Protein AF-C7G0W8-F1 (afdb_monomer)

Radius of gyration: 19.81 Å; Cα contacts (8 Å, |Δi|>4): 322; chains: 1; bounding box: 50×35×55 Å

Secondary structure (DSSP, 8-state):
-TTHHHHHHHHH----EEEEEESSS-GGGTTTHHHHHHHTT-SEEEEEE-HHHIIIIIIHHHHHTT--BTTTB--HHHHHHHHHHHHHHHHHHHHT-SEEE----TTSTHHHHHHHHHHHH-TTSEEE-HHHHSS--SHHHHHHHHHHTTPPPP-S---SSEEEE-SS-EEEESGGGGSTTSPPPGGG-SSS--GGGS-SS-----EEEETTEEEEETTEE--HHHHHHHHHHHHHHTTTT--------TT-

Solvent-accessible surface area (backbone atoms only — not comparable to full-atom values): 15149 Å² total; per-residue (Å²): 104,67,61,50,48,47,48,48,32,72,78,67,71,50,89,42,73,45,76,46,69,42,46,50,61,51,69,81,79,60,60,66,48,63,63,53,39,48,50,21,64,29,82,45,73,48,78,44,86,35,33,52,56,45,33,54,74,39,47,44,56,39,58,62,68,64,58,50,51,93,82,71,42,70,51,52,70,65,55,52,35,46,58,48,32,50,52,49,54,52,49,28,62,76,73,68,51,68,56,50,75,53,81,47,50,87,86,50,63,59,42,58,45,34,51,54,39,37,49,73,75,43,69,81,51,43,80,45,46,54,67,76,71,58,89,68,86,49,70,66,49,47,52,52,54,18,58,78,63,62,30,89,71,81,88,65,87,66,73,76,51,50,72,53,56,33,59,83,40,71,51,77,41,52,65,70,61,73,40,88,88,48,81,82,61,77,84,70,55,84,69,33,44,53,65,89,73,24,69,94,66,89,81,89,80,46,75,39,71,57,98,75,37,77,45,24,54,72,85,42,77,46,55,53,39,56,45,45,50,53,51,44,54,56,34,9,54,56,28,47,88,81,84,90,83,90,78,89,59,86,91,108

Structure (mmCIF, N/CA/C/O backbone):
data_AF-C7G0W8-F1
#
_entry.id   AF-C7G0W8-F1
#
loop_
_atom_site.group_PDB
_atom_site.id
_atom_site.type_symbol
_atom_site.label_atom_id
_atom_site.label_alt_id
_atom_site.label_comp_id
_atom_site.label_asym_id
_atom_site.label_entity_id
_atom_site.label_seq_id
_atom_site.pdbx_PDB_ins_code
_atom_site.Cartn_x
_atom_site.Cartn_y
_atom_site.Cartn_z
_atom_site.occupancy
_atom_site.B_iso_or_equiv
_atom_site.auth_seq_id
_atom_site.auth_comp_id
_atom_site.auth_asym_id
_atom_site.auth_atom_id
_atom_site.pdbx_PDB_model_num
ATOM 1 N N . THR A 1 1 ? 12.329 3.761 -6.670 1.00 83.31 1 THR A N 1
ATOM 2 C CA . THR A 1 1 ? 11.793 3.490 -8.018 1.00 83.31 1 THR A CA 1
ATOM 3 C C . THR A 1 1 ? 12.319 4.440 -9.079 1.00 83.31 1 THR A C 1
ATOM 5 O O . THR A 1 1 ? 12.537 3.971 -10.173 1.00 83.31 1 THR A O 1
ATOM 8 N N . SER A 1 2 ? 12.597 5.725 -8.822 1.00 86.75 2 SER A N 1
ATOM 9 C CA . SER A 1 2 ? 13.028 6.655 -9.893 1.00 86.75 2 SER A CA 1
ATOM 10 C C . SER A 1 2 ? 14.243 6.204 -10.720 1.00 86.75 2 SER A C 1
ATOM 12 O O . SER A 1 2 ? 14.248 6.408 -11.923 1.00 86.75 2 SER A O 1
ATOM 14 N N . VAL A 1 3 ? 15.221 5.520 -10.116 1.00 92.94 3 VAL A N 1
ATOM 15 C CA . VAL A 1 3 ? 16.375 4.937 -10.836 1.00 92.94 3 VAL A CA 1
ATOM 16 C C . VAL A 1 3 ? 16.028 3.733 -11.719 1.00 92.94 3 VAL A C 1
ATOM 18 O O . VAL A 1 3 ? 16.781 3.412 -12.626 1.00 92.94 3 VAL A O 1
ATOM 21 N N . ILE A 1 4 ? 14.884 3.084 -11.482 1.00 95.06 4 ILE A N 1
ATOM 22 C CA . ILE A 1 4 ? 14.413 1.947 -12.283 1.00 95.06 4 ILE A CA 1
ATOM 23 C C . ILE A 1 4 ? 14.012 2.414 -13.683 1.00 95.06 4 ILE A C 1
ATOM 25 O O . ILE A 1 4 ? 14.237 1.696 -14.645 1.00 95.06 4 ILE A O 1
ATOM 29 N N . VAL A 1 5 ? 13.452 3.621 -13.815 1.00 96.25 5 VAL A N 1
ATOM 30 C CA . VAL A 1 5 ? 12.978 4.146 -15.104 1.00 96.25 5 VAL A CA 1
ATOM 31 C C . VAL A 1 5 ? 14.102 4.215 -16.149 1.00 96.25 5 VAL A C 1
ATOM 33 O O . VAL A 1 5 ? 13.952 3.578 -17.191 1.00 96.25 5 VAL A O 1
ATOM 36 N N . PRO A 1 6 ? 15.235 4.911 -15.916 1.00 96.00 6 PRO A N 1
ATOM 37 C CA . PRO A 1 6 ? 16.330 4.902 -16.883 1.00 96.00 6 PRO A CA 1
ATOM 38 C C . PRO A 1 6 ? 16.947 3.511 -17.056 1.00 96.00 6 PRO A C 1
ATOM 40 O O . PRO A 1 6 ? 17.298 3.164 -18.178 1.00 96.00 6 PRO A O 1
ATOM 43 N N . TRP A 1 7 ? 16.991 2.689 -16.002 1.00 96.56 7 TRP A N 1
ATOM 44 C CA . TRP A 1 7 ? 17.515 1.324 -16.092 1.00 96.56 7 TRP A CA 1
ATOM 45 C C . TRP A 1 7 ? 16.697 0.438 -17.036 1.00 96.56 7 TRP A C 1
ATOM 47 O O . TRP A 1 7 ? 17.272 -0.231 -17.891 1.00 96.56 7 TRP A O 1
ATOM 57 N N . LEU A 1 8 ? 15.364 0.481 -16.956 1.00 97.19 8 LEU A N 1
ATOM 58 C CA . LEU A 1 8 ? 14.491 -0.243 -17.884 1.00 97.19 8 LEU A CA 1
ATOM 59 C C . LEU A 1 8 ? 14.727 0.212 -19.326 1.00 97.19 8 LEU A C 1
ATOM 61 O O . LEU A 1 8 ? 14.869 -0.613 -20.223 1.00 97.19 8 LEU A O 1
ATOM 65 N N . ARG A 1 9 ? 14.842 1.523 -19.547 1.00 96.25 9 ARG A N 1
ATOM 66 C CA . ARG A 1 9 ? 15.096 2.082 -20.881 1.00 96.25 9 ARG A CA 1
ATOM 67 C C . ARG A 1 9 ? 16.448 1.651 -21.445 1.00 96.25 9 ARG A C 1
ATOM 69 O O . ARG A 1 9 ? 16.525 1.317 -22.620 1.00 96.25 9 ARG A O 1
ATOM 76 N N . GLU A 1 10 ? 17.497 1.662 -20.628 1.00 95.12 10 GLU A N 1
ATOM 77 C CA . GLU A 1 10 ? 18.856 1.280 -21.029 1.00 95.12 10 GLU A CA 1
ATOM 78 C C . GLU A 1 10 ? 18.956 -0.215 -21.361 1.00 95.12 10 GLU A C 1
ATOM 80 O O . GLU A 1 10 ? 19.536 -0.579 -22.381 1.00 95.12 10 GLU A O 1
ATOM 85 N N . ASN A 1 11 ? 18.358 -1.075 -20.532 1.00 96.12 11 ASN A N 1
ATOM 86 C CA . ASN A 1 11 ? 18.531 -2.527 -20.633 1.00 96.12 11 ASN A CA 1
ATOM 87 C C . ASN A 1 11 ? 17.519 -3.198 -21.570 1.00 96.12 11 ASN A C 1
ATOM 89 O O . ASN A 1 11 ? 17.835 -4.218 -22.177 1.00 96.12 11 ASN A O 1
ATOM 93 N N . TYR A 1 12 ? 16.323 -2.621 -21.717 1.00 96.50 12 TYR A N 1
ATOM 94 C CA . TYR A 1 12 ? 15.248 -3.185 -22.539 1.00 96.50 12 TYR A CA 1
ATOM 95 C C . TYR A 1 12 ? 14.896 -2.334 -23.766 1.00 96.50 12 TYR A C 1
ATOM 97 O O . TYR A 1 12 ? 14.128 -2.786 -24.612 1.00 96.50 12 TYR A O 1
ATOM 105 N N . GLY A 1 13 ? 15.426 -1.111 -23.894 1.00 95.75 13 GLY A N 1
ATOM 106 C CA . GLY A 1 13 ? 15.113 -0.226 -25.023 1.00 95.75 13 GLY A CA 1
ATOM 107 C C . GLY A 1 13 ? 13.635 0.174 -25.104 1.00 95.75 13 GLY A C 1
ATOM 108 O O . GLY A 1 13 ? 13.154 0.500 -26.187 1.00 95.75 13 GLY A O 1
ATOM 109 N N . CYS A 1 14 ? 12.906 0.109 -23.986 1.00 96.44 14 CYS A N 1
ATOM 110 C CA . CYS A 1 14 ? 11.455 0.261 -23.947 1.00 96.44 14 CYS A CA 1
ATOM 111 C C . CYS A 1 14 ? 11.007 1.679 -23.564 1.00 96.44 14 CYS A C 1
ATOM 113 O O . CYS A 1 14 ? 11.763 2.477 -23.003 1.00 96.44 14 CYS A O 1
ATOM 115 N N . GLU A 1 15 ? 9.736 1.979 -23.822 1.00 97.44 15 GLU A N 1
ATOM 116 C CA . GLU A 1 15 ? 9.053 3.101 -23.181 1.00 97.44 15 GLU A CA 1
ATOM 117 C C . GLU A 1 15 ? 8.620 2.709 -21.764 1.00 97.44 15 GLU A C 1
ATOM 119 O O . GLU A 1 15 ? 8.381 1.537 -21.472 1.00 97.44 15 GLU A O 1
ATOM 124 N N . VAL A 1 16 ? 8.545 3.686 -20.858 1.00 98.06 16 VAL A N 1
ATOM 125 C CA . VAL A 1 16 ? 8.174 3.439 -19.459 1.00 98.06 16 VAL A CA 1
ATOM 126 C C . VAL A 1 16 ? 7.012 4.340 -19.072 1.00 98.06 16 VAL A C 1
ATOM 128 O O . VAL A 1 16 ? 7.154 5.564 -19.026 1.00 98.06 16 VAL A O 1
ATOM 131 N N . VAL A 1 17 ? 5.886 3.714 -18.733 1.00 98.25 17 VAL A N 1
ATOM 132 C CA . VAL A 1 17 ? 4.742 4.361 -18.086 1.00 98.25 17 VAL A CA 1
ATOM 133 C C . VAL A 1 17 ? 4.889 4.189 -16.577 1.00 98.25 17 VAL A C 1
ATOM 135 O O . VAL A 1 17 ? 4.875 3.074 -16.057 1.00 98.25 17 VAL A O 1
ATOM 138 N N . CYS A 1 18 ? 5.038 5.295 -15.854 1.00 97.94 18 CYS A N 1
ATOM 139 C CA . CYS A 1 18 ? 5.020 5.281 -14.397 1.00 97.94 18 CYS A CA 1
ATOM 140 C C . CYS A 1 18 ? 3.584 5.137 -13.892 1.00 97.94 18 CYS A C 1
ATOM 142 O O . CYS A 1 18 ? 2.673 5.798 -14.386 1.00 97.94 18 CYS A O 1
ATOM 144 N N . PHE A 1 19 ? 3.398 4.334 -12.850 1.00 97.88 19 PHE A N 1
ATOM 145 C CA . PHE A 1 19 ? 2.115 4.161 -12.179 1.00 97.88 19 PHE A CA 1
ATOM 146 C C . PHE A 1 19 ? 2.228 4.522 -10.698 1.00 97.88 19 PHE A C 1
ATOM 148 O O . PHE A 1 19 ? 3.230 4.227 -10.044 1.00 97.88 19 PHE A O 1
ATOM 155 N N . THR A 1 20 ? 1.200 5.162 -10.150 1.00 97.19 20 THR A N 1
ATOM 156 C CA . THR A 1 20 ? 1.051 5.401 -8.713 1.00 97.19 20 THR A CA 1
ATOM 157 C C . THR A 1 20 ? -0.396 5.167 -8.301 1.00 97.19 20 THR A C 1
ATOM 159 O O . THR A 1 20 ? -1.321 5.715 -8.891 1.00 97.19 20 THR A O 1
ATOM 162 N N . ALA A 1 21 ? -0.586 4.369 -7.257 1.00 97.44 21 ALA A N 1
ATOM 163 C CA . ALA A 1 21 ? -1.877 4.178 -6.617 1.00 97.44 21 ALA A CA 1
ATOM 164 C C . ALA A 1 21 ? -1.934 5.003 -5.331 1.00 97.44 21 ALA A C 1
ATOM 166 O O . ALA A 1 21 ? -1.051 4.874 -4.482 1.00 97.44 21 ALA A O 1
ATOM 167 N N . ASP A 1 22 ? -2.965 5.826 -5.169 1.00 97.69 22 ASP A N 1
ATOM 168 C CA . ASP A 1 22 ? -3.310 6.411 -3.875 1.00 97.69 22 ASP A CA 1
ATOM 169 C C . ASP A 1 22 ? -4.178 5.422 -3.093 1.00 97.69 22 ASP A C 1
ATOM 171 O O . ASP A 1 22 ? -5.345 5.197 -3.409 1.00 97.69 22 ASP A O 1
ATOM 175 N N . VAL A 1 23 ? -3.571 4.811 -2.079 1.00 97.81 23 VAL A N 1
ATOM 176 C CA . VAL A 1 23 ? -4.200 3.899 -1.114 1.00 97.81 23 VAL A CA 1
ATOM 177 C C . VAL A 1 23 ? -4.224 4.519 0.290 1.00 97.81 23 VAL A C 1
ATOM 179 O O . VAL A 1 23 ? -4.378 3.812 1.286 1.00 97.81 23 VAL A O 1
ATOM 182 N N . GLY A 1 24 ? -4.068 5.843 0.391 1.00 96.25 24 GLY A N 1
ATOM 183 C CA . GLY A 1 24 ? -4.087 6.592 1.649 1.00 96.25 24 GLY A CA 1
ATOM 184 C C . GLY A 1 24 ? -2.714 6.797 2.290 1.00 96.25 24 GLY A C 1
ATOM 185 O O . GLY A 1 24 ? -2.627 6.969 3.503 1.00 96.25 24 GLY A O 1
ATOM 186 N N . GLN A 1 25 ? -1.638 6.786 1.502 1.00 94.12 25 GLN A N 1
ATOM 187 C CA . GLN A 1 25 ? -0.278 7.082 1.977 1.00 94.12 25 GLN A CA 1
ATOM 188 C C . GLN A 1 25 ? -0.069 8.557 2.374 1.00 94.12 25 GLN A C 1
ATOM 190 O O . GLN A 1 25 ? 0.859 8.867 3.117 1.00 94.12 25 GLN A O 1
ATOM 195 N N . GLY A 1 26 ? -0.956 9.458 1.935 1.00 89.75 26 GLY A N 1
ATOM 196 C CA . GLY A 1 26 ? -0.925 10.891 2.236 1.00 89.75 26 GLY A CA 1
ATOM 197 C C . GLY A 1 26 ? -0.540 11.752 1.030 1.00 89.75 26 GLY A C 1
ATOM 198 O O . GLY A 1 26 ? 0.231 11.335 0.171 1.00 89.75 26 GLY A O 1
ATOM 199 N N . ILE A 1 27 ? -1.076 12.976 0.977 1.00 81.62 27 ILE A N 1
ATOM 200 C CA . ILE A 1 27 ? -0.949 13.867 -0.191 1.00 81.62 27 ILE A CA 1
ATOM 201 C C . ILE A 1 27 ? 0.502 14.265 -0.496 1.00 81.62 27 ILE A C 1
ATOM 203 O O . ILE A 1 27 ? 0.877 14.368 -1.656 1.00 81.62 27 ILE A O 1
ATOM 207 N N . GLN A 1 28 ? 1.341 14.381 0.538 1.00 81.44 28 GLN A N 1
ATOM 208 C CA . GLN A 1 28 ? 2.758 14.734 0.398 1.00 81.44 28 GLN A CA 1
ATOM 209 C C . GLN A 1 28 ? 3.551 13.709 -0.428 1.00 81.44 28 GLN A C 1
ATOM 211 O O . GLN A 1 28 ? 4.557 14.059 -1.037 1.00 81.44 28 GLN A O 1
ATOM 216 N N . GLU A 1 29 ? 3.100 12.451 -0.475 1.00 82.38 29 GLU A N 1
ATOM 217 C CA . GLU A 1 29 ? 3.722 11.402 -1.294 1.00 82.38 29 GLU A CA 1
ATOM 218 C C . GLU A 1 29 ? 3.313 11.490 -2.776 1.00 82.38 29 GLU A C 1
ATOM 220 O O . GLU A 1 29 ? 3.923 10.836 -3.625 1.00 82.38 29 GLU A O 1
ATOM 225 N N . LEU A 1 30 ? 2.288 12.286 -3.102 1.00 85.81 30 LEU A N 1
ATOM 226 C CA . LEU A 1 30 ? 1.795 12.502 -4.465 1.00 85.81 30 LEU A CA 1
ATOM 227 C C . LEU A 1 30 ? 2.327 13.799 -5.096 1.00 85.81 30 LEU A C 1
ATOM 229 O O . LEU A 1 30 ? 2.279 13.961 -6.319 1.00 85.81 30 LEU A O 1
ATOM 233 N N . ASP A 1 31 ? 2.877 14.699 -4.283 1.00 87.88 31 ASP A N 1
ATOM 234 C CA . ASP A 1 31 ? 3.402 15.984 -4.732 1.00 87.88 31 ASP A CA 1
ATOM 235 C C . ASP A 1 31 ? 4.664 15.818 -5.600 1.00 87.88 31 ASP A C 1
ATOM 237 O O . ASP A 1 31 ? 5.608 15.096 -5.270 1.00 87.88 31 ASP A O 1
ATOM 241 N N . GLY A 1 32 ? 4.698 16.508 -6.745 1.00 89.12 32 GLY A N 1
ATOM 242 C CA . GLY A 1 32 ? 5.857 16.528 -7.650 1.00 89.12 32 GLY A CA 1
ATOM 243 C C . GLY A 1 32 ? 6.137 15.212 -8.389 1.00 89.12 32 GLY A C 1
ATOM 244 O O . GLY A 1 32 ? 7.192 15.077 -9.017 1.00 89.12 32 GLY A O 1
ATOM 245 N N . LEU A 1 33 ? 5.223 14.232 -8.343 1.00 90.81 33 LEU A N 1
ATOM 246 C CA . LEU A 1 33 ? 5.410 12.944 -9.019 1.00 90.8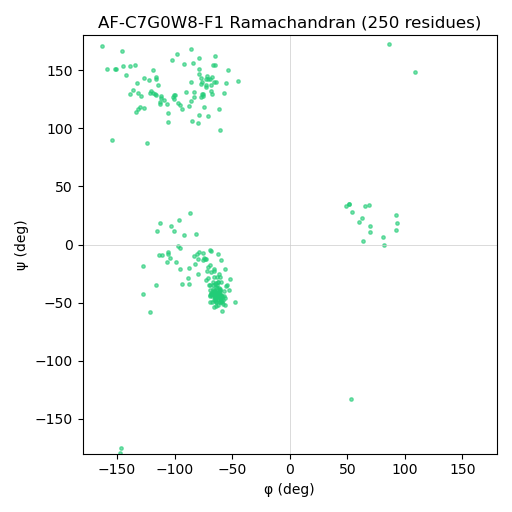1 33 LEU A CA 1
ATOM 247 C C . LEU A 1 33 ? 5.542 13.082 -10.536 1.00 90.81 33 LEU A C 1
ATOM 249 O O . LEU A 1 33 ? 6.361 12.382 -11.129 1.00 90.81 33 LEU A O 1
ATOM 253 N N . GLU A 1 34 ? 4.773 13.974 -11.163 1.00 91.25 34 GLU A N 1
ATOM 254 C CA . GLU A 1 34 ? 4.800 14.155 -12.618 1.00 91.25 34 GLU A CA 1
ATOM 255 C C . GLU A 1 34 ? 6.161 14.671 -13.097 1.00 91.25 34 GLU A C 1
ATOM 257 O O . GLU A 1 34 ? 6.780 14.064 -13.975 1.00 91.25 34 GLU A O 1
ATOM 262 N N . ASP A 1 35 ? 6.673 15.726 -12.463 1.00 92.25 35 ASP A N 1
ATOM 263 C CA . ASP A 1 35 ? 7.993 16.282 -12.771 1.00 92.25 35 ASP A CA 1
ATOM 264 C C . ASP A 1 35 ? 9.096 15.253 -12.527 1.00 92.25 35 ASP A C 1
ATOM 266 O O . ASP A 1 35 ? 10.007 15.095 -13.342 1.00 92.25 35 ASP A O 1
ATOM 270 N N . LYS A 1 36 ? 8.989 14.482 -11.440 1.00 90.81 36 LYS A N 1
ATOM 271 C CA . LYS A 1 36 ? 9.944 13.420 -11.115 1.00 90.81 36 LYS A CA 1
ATOM 272 C C . LYS A 1 36 ? 9.909 12.275 -12.127 1.00 90.81 36 LYS A C 1
ATOM 274 O O . LYS A 1 36 ? 10.967 11.763 -12.492 1.00 90.81 36 LYS A O 1
ATOM 279 N N . ALA A 1 37 ? 8.725 11.860 -12.574 1.00 93.06 37 ALA A N 1
ATOM 280 C CA . ALA A 1 37 ? 8.559 10.808 -13.574 1.00 93.06 37 ALA A CA 1
ATOM 281 C C . ALA A 1 37 ? 9.156 11.240 -14.919 1.00 93.06 37 ALA A C 1
ATOM 283 O O . ALA A 1 37 ? 9.977 10.511 -15.481 1.00 93.06 37 ALA A O 1
ATOM 284 N N . LYS A 1 38 ? 8.838 12.459 -15.374 1.00 93.12 38 LYS A N 1
ATOM 285 C CA . LYS A 1 38 ? 9.408 13.055 -16.593 1.00 93.12 38 LYS A CA 1
ATOM 286 C C . LYS A 1 38 ? 10.926 13.182 -16.505 1.00 93.12 38 LYS A C 1
ATOM 288 O O . LYS A 1 38 ? 11.625 12.737 -17.409 1.00 93.12 38 LYS A O 1
ATOM 293 N N . ALA A 1 39 ? 11.448 13.709 -15.395 1.00 92.31 39 ALA A N 1
ATOM 294 C CA . ALA A 1 39 ? 12.890 13.839 -15.175 1.00 92.31 39 ALA A CA 1
ATOM 295 C C . ALA A 1 39 ? 13.612 12.482 -15.123 1.00 92.31 39 ALA A C 1
ATOM 297 O O . ALA A 1 39 ? 14.780 12.393 -15.483 1.00 92.31 39 ALA A O 1
ATOM 298 N N . SER A 1 40 ? 12.917 11.415 -14.715 1.00 93.44 40 SER A N 1
ATOM 299 C CA . SER A 1 40 ? 13.454 10.048 -14.748 1.00 93.44 40 SER A CA 1
ATOM 300 C C . SER A 1 40 ? 13.371 9.406 -16.144 1.00 93.44 40 SER A C 1
ATOM 302 O O . SER A 1 40 ? 13.928 8.333 -16.357 1.00 93.44 40 SER A O 1
ATOM 304 N N . GLY A 1 41 ? 12.696 10.049 -17.103 1.00 94.31 41 GLY A N 1
ATOM 305 C CA . GLY A 1 41 ? 12.574 9.592 -18.486 1.00 94.31 41 GLY A CA 1
ATOM 306 C C . GLY A 1 41 ? 11.333 8.751 -18.793 1.00 94.31 41 GLY A C 1
ATOM 307 O O . GLY A 1 41 ? 11.343 8.040 -19.794 1.00 94.31 41 GLY A O 1
ATOM 308 N N . ALA A 1 42 ? 10.294 8.802 -17.955 1.00 96.44 42 ALA A N 1
ATOM 309 C CA . ALA A 1 42 ? 9.014 8.154 -18.242 1.00 96.44 42 ALA A CA 1
ATOM 310 C C . ALA A 1 42 ? 8.247 8.917 -19.336 1.00 96.44 42 ALA A C 1
ATOM 312 O O . ALA A 1 42 ? 8.256 10.150 -19.350 1.00 96.44 42 AL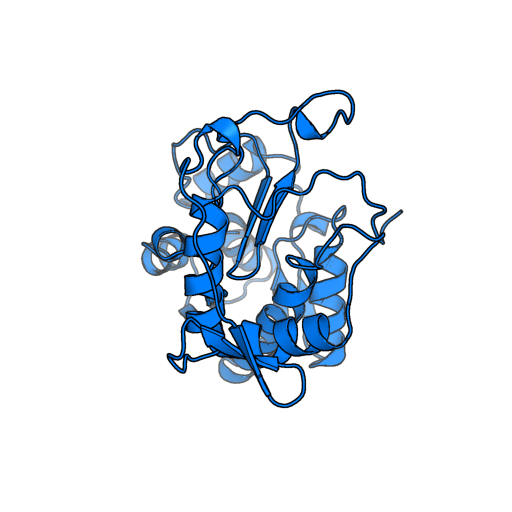A A O 1
ATOM 313 N N . CYS A 1 43 ? 7.557 8.199 -20.226 1.00 96.69 43 CYS A N 1
ATOM 314 C CA . CYS A 1 43 ? 6.728 8.814 -21.269 1.00 96.69 43 CYS A CA 1
ATOM 315 C C . CYS A 1 43 ? 5.364 9.279 -20.734 1.00 96.69 43 CYS A C 1
ATOM 317 O O . CYS A 1 43 ? 4.777 10.220 -21.263 1.00 96.69 43 CYS A O 1
ATOM 319 N N . GLN A 1 44 ? 4.884 8.659 -19.654 1.00 96.88 44 GLN A N 1
ATOM 320 C CA . GLN A 1 44 ? 3.601 8.959 -19.028 1.00 96.88 44 GLN A CA 1
ATOM 321 C C . GLN A 1 44 ? 3.654 8.655 -17.525 1.00 96.88 44 GLN A C 1
ATOM 323 O O . GLN A 1 44 ? 4.384 7.766 -17.084 1.00 96.88 44 GLN A O 1
ATOM 328 N N . LEU A 1 45 ? 2.857 9.381 -16.739 1.00 97.44 45 LEU A N 1
ATOM 329 C CA . LEU A 1 45 ? 2.514 9.033 -15.361 1.00 97.44 45 LEU A CA 1
ATOM 330 C C . LEU A 1 45 ? 1.002 8.804 -15.273 1.00 97.44 45 LEU A C 1
ATOM 332 O O . LEU A 1 45 ? 0.220 9.651 -15.699 1.00 97.44 45 LEU A O 1
ATOM 336 N N . VAL A 1 46 ? 0.598 7.680 -14.691 1.00 97.88 46 VAL A N 1
ATOM 337 C CA . VAL A 1 46 ? -0.793 7.371 -14.354 1.00 97.88 46 VAL A CA 1
ATOM 338 C C . VAL A 1 46 ? -0.926 7.337 -12.838 1.00 97.88 46 VAL A C 1
ATOM 340 O O . VAL A 1 46 ? -0.265 6.540 -12.174 1.00 97.88 46 VAL A O 1
ATOM 343 N N . VAL A 1 47 ? -1.797 8.186 -12.295 1.00 97.19 47 VAL A N 1
ATOM 344 C CA . VAL A 1 47 ? -2.161 8.179 -10.874 1.00 97.19 47 VAL A CA 1
ATOM 345 C C . VAL A 1 47 ? -3.614 7.728 -10.748 1.00 97.19 47 VAL A C 1
ATOM 347 O O . VAL A 1 47 ? -4.488 8.302 -11.397 1.00 97.19 47 VAL A O 1
ATOM 350 N N . LYS A 1 48 ? -3.887 6.698 -9.942 1.00 97.69 48 LYS A N 1
ATOM 351 C CA . LYS A 1 48 ? -5.252 6.224 -9.654 1.00 97.69 48 LYS A CA 1
ATOM 352 C C . LYS A 1 48 ? -5.552 6.405 -8.167 1.00 97.69 48 LYS A C 1
ATOM 354 O O . LYS A 1 48 ? -4.774 5.947 -7.333 1.00 97.69 48 LYS A O 1
ATOM 359 N N . ASP A 1 49 ? -6.678 7.038 -7.844 1.00 97.81 49 ASP A N 1
ATOM 360 C CA . ASP A 1 49 ? -7.226 7.025 -6.483 1.00 97.81 49 ASP A CA 1
ATOM 361 C C . ASP A 1 49 ? -7.948 5.697 -6.254 1.00 97.81 49 ASP A C 1
ATOM 363 O O . ASP A 1 49 ? -8.963 5.420 -6.892 1.00 97.81 49 ASP A O 1
ATOM 367 N N . LEU A 1 50 ? -7.385 4.867 -5.378 1.00 98.50 50 LEU A N 1
ATOM 368 C CA . LEU A 1 50 ? -7.884 3.534 -5.053 1.00 98.50 50 LEU A CA 1
ATOM 369 C C . LEU A 1 50 ? -8.340 3.442 -3.596 1.00 98.50 50 LEU A C 1
ATOM 371 O O . LEU A 1 50 ? -8.578 2.337 -3.116 1.00 98.50 50 LEU A O 1
ATOM 375 N N . LYS A 1 51 ? -8.469 4.557 -2.862 1.00 98.44 51 LYS A N 1
ATOM 376 C CA . LYS A 1 51 ? -8.769 4.515 -1.420 1.00 98.44 51 LYS A CA 1
ATOM 377 C C . LYS A 1 51 ? -10.097 3.821 -1.136 1.00 98.44 51 LYS A C 1
ATOM 379 O O . LYS A 1 51 ? -10.150 2.927 -0.299 1.00 98.44 51 LYS A O 1
ATOM 384 N N . GLU A 1 52 ? -11.160 4.203 -1.842 1.00 98.44 52 GLU A N 1
ATOM 385 C CA . GLU A 1 52 ? -12.490 3.619 -1.626 1.00 98.44 52 GLU A CA 1
ATOM 386 C C . GLU A 1 52 ? -12.526 2.131 -1.978 1.00 98.44 52 GLU A C 1
ATOM 388 O O . GLU A 1 52 ? -13.024 1.329 -1.190 1.00 98.44 52 GLU A O 1
ATOM 393 N N . GLU A 1 53 ? -11.948 1.750 -3.120 1.00 98.56 53 GLU A N 1
ATOM 394 C CA . GLU A 1 53 ? -11.828 0.347 -3.528 1.00 98.56 53 GLU A CA 1
ATOM 395 C C . GLU A 1 53 ? -11.001 -0.453 -2.514 1.00 98.56 53 GLU A C 1
ATOM 397 O O . GLU A 1 53 ? -11.423 -1.515 -2.060 1.00 98.56 53 GLU A O 1
ATOM 402 N N . PHE A 1 54 ? -9.856 0.081 -2.087 1.00 98.69 54 PHE A N 1
ATOM 403 C CA . PHE A 1 54 ? -8.980 -0.566 -1.120 1.00 98.69 54 PHE A CA 1
ATOM 404 C C . PHE A 1 54 ? -9.708 -0.854 0.196 1.00 98.69 54 PHE A C 1
ATOM 406 O O . PHE A 1 54 ? -9.661 -1.982 0.697 1.00 98.69 54 PHE A O 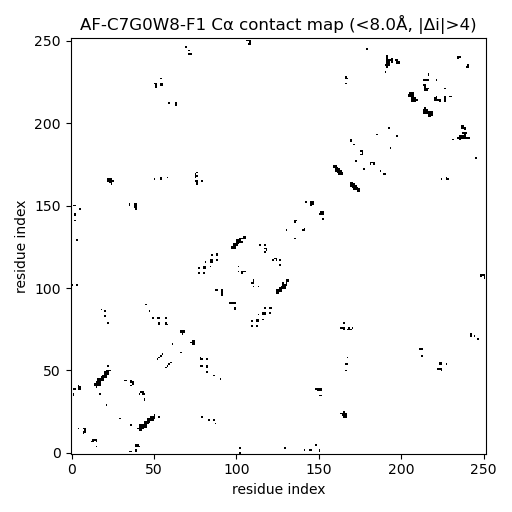1
ATOM 413 N N . VAL A 1 55 ? -10.431 0.124 0.750 1.00 98.56 55 VAL A N 1
ATOM 414 C CA . VAL A 1 55 ? -11.157 -0.113 2.002 1.00 98.56 55 VAL A CA 1
ATOM 415 C C . VAL A 1 55 ? -12.328 -1.066 1.798 1.00 98.56 55 VAL A C 1
ATOM 417 O O . VAL A 1 55 ? -12.477 -2.038 2.542 1.00 98.56 55 VAL A O 1
ATOM 420 N N . LYS A 1 56 ? -13.158 -0.807 0.791 1.00 98.25 56 LYS A N 1
ATOM 421 C CA . LYS A 1 56 ? -14.412 -1.529 0.585 1.00 98.25 56 LYS A CA 1
ATOM 422 C C . LYS A 1 56 ? -14.203 -2.981 0.168 1.00 98.25 56 LYS A C 1
ATOM 424 O O . LYS A 1 56 ? -14.888 -3.859 0.688 1.00 98.25 56 LYS A O 1
ATOM 429 N N . ASP A 1 57 ? -13.286 -3.224 -0.762 1.00 98.12 57 ASP A N 1
ATOM 430 C CA . ASP A 1 57 ? -13.184 -4.500 -1.472 1.00 98.12 57 ASP A CA 1
ATOM 431 C C . ASP A 1 57 ? -12.015 -5.367 -0.973 1.00 98.12 57 ASP A C 1
ATOM 433 O O . ASP A 1 57 ? -11.977 -6.560 -1.270 1.00 98.12 57 ASP A O 1
ATOM 437 N N . TYR A 1 58 ? -11.107 -4.815 -0.156 1.00 97.88 58 TYR A N 1
ATOM 438 C CA . TYR A 1 58 ? -9.972 -5.556 0.415 1.00 97.88 58 TYR A CA 1
ATOM 439 C C . TYR A 1 58 ? -9.981 -5.542 1.947 1.00 97.88 58 TYR A C 1
ATOM 441 O O . TYR A 1 58 ? -10.082 -6.602 2.568 1.00 97.88 58 TYR A O 1
ATOM 449 N N . ILE A 1 59 ? -9.952 -4.361 2.575 1.00 98.19 59 ILE A N 1
ATOM 450 C CA . ILE A 1 59 ? -9.899 -4.256 4.044 1.00 98.19 59 ILE A CA 1
ATOM 451 C C . ILE A 1 59 ? -11.156 -4.835 4.688 1.00 98.19 59 ILE A C 1
ATOM 453 O O . ILE A 1 59 ? -11.068 -5.679 5.575 1.00 98.19 59 ILE A O 1
ATOM 457 N N . PHE A 1 60 ? -12.335 -4.389 4.265 1.00 97.50 60 PHE A N 1
ATOM 458 C CA . PHE A 1 60 ? -13.606 -4.783 4.875 1.00 97.50 60 PHE A CA 1
ATOM 459 C C . PHE A 1 60 ? -13.873 -6.295 4.796 1.00 97.50 60 PHE A C 1
ATOM 461 O O . PHE A 1 60 ? -14.269 -6.876 5.811 1.00 97.50 60 PHE A O 1
ATOM 468 N N . PRO A 1 61 ? -13.610 -6.984 3.670 1.00 96.44 61 PRO A N 1
ATOM 469 C CA . PRO A 1 61 ? -13.653 -8.442 3.626 1.00 96.44 61 PRO A CA 1
ATOM 470 C C . PRO A 1 61 ? -12.689 -9.120 4.606 1.00 96.44 61 PRO A C 1
ATOM 472 O O . PRO A 1 61 ? -13.106 -10.048 5.303 1.00 96.44 61 PRO A O 1
ATOM 475 N N . CYS A 1 62 ? -11.440 -8.652 4.711 1.00 96.19 62 CYS A N 1
ATOM 476 C CA . CYS A 1 62 ? -10.461 -9.183 5.667 1.00 96.19 62 CYS A CA 1
ATOM 477 C C . CYS A 1 62 ? -10.875 -8.935 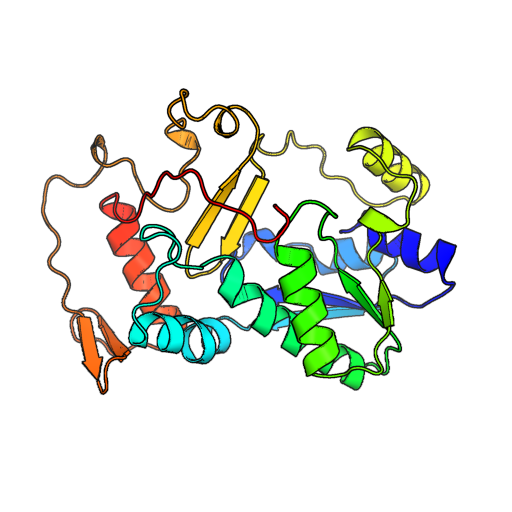7.125 1.00 96.19 62 CYS A C 1
ATOM 479 O O . CYS A 1 62 ? -10.780 -9.843 7.954 1.00 96.19 62 CYS A O 1
ATOM 481 N N . LEU A 1 63 ? -11.403 -7.746 7.422 1.00 94.94 63 LEU A N 1
ATOM 482 C CA . LEU A 1 63 ? -11.962 -7.388 8.724 1.00 94.94 63 LEU A CA 1
ATOM 483 C C . LEU A 1 63 ? -13.114 -8.325 9.095 1.00 94.94 63 LEU A C 1
ATOM 485 O O . LEU A 1 63 ? -13.116 -8.905 10.178 1.00 94.94 63 LEU A O 1
ATOM 489 N N . ARG A 1 64 ? -14.066 -8.531 8.178 1.00 95.44 64 ARG A N 1
ATOM 490 C CA . ARG A 1 64 ? -15.210 -9.430 8.387 1.00 95.44 64 ARG A CA 1
ATOM 491 C C . ARG A 1 64 ? -14.779 -10.883 8.592 1.00 95.44 64 ARG A C 1
ATOM 493 O O . ARG A 1 64 ? -15.442 -11.611 9.323 1.00 95.44 64 ARG A O 1
ATOM 500 N N . ALA A 1 65 ? -13.688 -11.305 7.954 1.00 95.94 65 ALA A N 1
ATOM 501 C CA . ALA A 1 65 ? -13.105 -12.630 8.149 1.00 95.94 65 ALA A CA 1
ATOM 502 C C . ALA A 1 65 ? -12.366 -12.781 9.493 1.00 95.94 65 ALA A C 1
ATOM 504 O O . ALA A 1 65 ? -12.020 -13.901 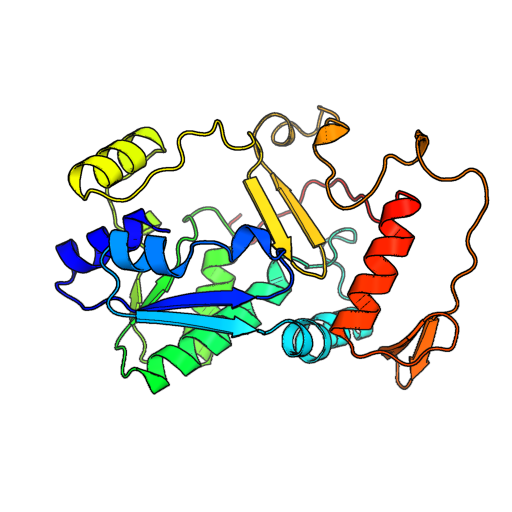9.862 1.00 95.94 65 ALA A O 1
ATOM 505 N N . GLY A 1 66 ? -12.106 -11.685 10.216 1.00 94.50 66 GLY A N 1
ATOM 506 C CA . GLY A 1 66 ? -11.273 -11.700 11.419 1.00 94.50 66 GLY A CA 1
ATOM 507 C C . GLY A 1 66 ? -9.820 -12.065 11.110 1.00 94.50 66 GLY A C 1
ATOM 508 O O . GLY A 1 66 ? -9.175 -12.755 11.899 1.00 94.50 66 GLY A O 1
ATOM 509 N N . ALA A 1 67 ? -9.318 -11.666 9.937 1.00 96.19 67 ALA A N 1
ATOM 510 C CA . ALA A 1 67 ? -7.990 -12.043 9.475 1.00 96.19 67 ALA A CA 1
ATOM 511 C C . ALA A 1 67 ? -6.902 -11.332 10.297 1.00 96.19 67 ALA A C 1
ATOM 513 O O . ALA A 1 67 ? -6.713 -10.122 10.189 1.00 96.19 67 ALA A O 1
ATOM 514 N N . ILE A 1 68 ? -6.179 -12.103 11.111 1.00 96.44 68 ILE A N 1
ATOM 515 C CA . ILE A 1 68 ? -5.067 -11.621 11.933 1.00 96.44 68 ILE A CA 1
ATOM 516 C C . ILE A 1 68 ? -3.898 -12.588 11.762 1.00 96.44 68 ILE A C 1
ATOM 518 O O . ILE A 1 68 ? -3.970 -13.751 12.167 1.00 96.44 68 ILE A O 1
ATOM 522 N N . TYR A 1 69 ? -2.811 -12.107 11.168 1.00 97.25 69 TYR A N 1
ATOM 523 C CA . TYR A 1 69 ? -1.599 -12.893 10.990 1.00 97.25 69 TYR A CA 1
ATOM 524 C C . TYR A 1 69 ? -0.830 -12.987 12.303 1.00 97.25 69 TYR A C 1
ATOM 526 O O . TYR A 1 69 ? -0.629 -11.992 13.002 1.00 97.25 69 TYR A O 1
ATOM 534 N N . GLU A 1 70 ? -0.473 -14.216 12.672 1.00 96.44 70 GLU A N 1
ATOM 535 C CA . GLU A 1 70 ? 0.265 -14.526 13.903 1.00 96.44 70 GLU A CA 1
ATOM 536 C C . GLU A 1 70 ? -0.325 -13.859 15.154 1.00 96.44 70 GLU A C 1
ATOM 538 O O . GLU A 1 70 ? 0.376 -13.502 16.097 1.00 96.44 70 GLU A O 1
ATOM 543 N N . ARG A 1 71 ? -1.661 -13.715 15.165 1.00 93.31 71 ARG A N 1
ATOM 544 C CA . ARG A 1 71 ? -2.468 -13.153 16.262 1.00 93.31 71 ARG A CA 1
ATOM 545 C C . ARG A 1 71 ? -2.206 -11.676 16.586 1.00 93.31 71 ARG A C 1
ATOM 547 O O . ARG A 1 71 ? -2.833 -11.168 17.511 1.00 93.31 71 ARG A O 1
ATOM 554 N N . LYS A 1 72 ? -1.336 -10.990 15.841 1.00 94.81 72 LYS A N 1
ATOM 555 C CA . LYS A 1 72 ? -0.985 -9.580 16.072 1.00 94.81 72 LYS A CA 1
ATOM 556 C C . LYS A 1 72 ? -1.129 -8.705 14.831 1.00 94.81 72 LYS A C 1
ATOM 558 O O . LYS A 1 72 ? -1.644 -7.595 14.931 1.00 94.81 72 LYS A O 1
ATOM 563 N N . TYR A 1 73 ? -0.699 -9.184 13.667 1.00 96.25 73 TYR A N 1
ATOM 564 C CA . TYR A 1 73 ? -0.610 -8.350 12.476 1.00 96.25 73 TYR A CA 1
ATOM 565 C C . TYR A 1 73 ? -1.929 -8.292 11.703 1.00 96.25 73 TYR A C 1
ATOM 567 O O . TYR A 1 73 ? -2.449 -9.307 11.238 1.00 96.25 73 TYR A O 1
ATOM 575 N N . LEU A 1 74 ? -2.436 -7.077 11.491 1.00 95.50 74 LEU A N 1
ATOM 576 C CA . LEU A 1 74 ? -3.687 -6.812 10.773 1.00 95.50 74 LEU A CA 1
ATOM 577 C C . LEU A 1 74 ? -3.502 -6.698 9.252 1.00 95.50 74 LEU A C 1
ATOM 579 O O . LEU A 1 74 ? -4.274 -6.009 8.589 1.00 95.50 74 LEU A O 1
ATOM 583 N N . LEU A 1 75 ? -2.479 -7.353 8.689 1.00 95.19 75 LEU A N 1
ATOM 584 C CA . LEU A 1 75 ? -2.329 -7.574 7.244 1.00 95.19 75 LEU A CA 1
ATOM 585 C C . LEU A 1 75 ? -2.233 -6.302 6.375 1.00 95.19 75 LEU A C 1
ATOM 587 O O . LEU A 1 75 ? -2.419 -6.371 5.158 1.00 95.19 75 LEU A O 1
ATOM 591 N N . GLY A 1 76 ? -1.904 -5.145 6.954 1.00 91.62 76 GLY A N 1
ATOM 592 C CA . GLY A 1 76 ? -2.059 -3.854 6.280 1.00 91.62 76 GLY A CA 1
ATOM 593 C C . GLY A 1 76 ? -1.214 -3.646 5.027 1.00 91.62 76 GLY A C 1
ATOM 594 O O . GLY A 1 76 ? -1.688 -3.076 4.045 1.00 91.62 76 GLY A O 1
ATOM 595 N N . THR A 1 77 ? 0.016 -4.147 5.020 1.00 93.25 77 THR A N 1
ATOM 596 C CA . THR A 1 77 ? 0.901 -4.158 3.850 1.00 93.25 77 THR A CA 1
ATOM 597 C C . THR A 1 77 ? 0.305 -5.107 2.818 1.00 93.25 77 THR A C 1
ATOM 599 O O . THR A 1 77 ? 0.093 -4.741 1.664 1.00 93.25 77 THR A O 1
ATOM 602 N N . SER A 1 78 ? -0.042 -6.320 3.254 1.00 94.88 78 SER A N 1
ATOM 603 C CA . SER A 1 78 ? -0.441 -7.409 2.367 1.00 94.88 78 SER A CA 1
ATOM 604 C C . SER A 1 78 ? -1.692 -7.117 1.537 1.00 94.88 78 SER A C 1
ATOM 606 O O . SER A 1 78 ? -1.708 -7.471 0.363 1.00 94.88 78 SER A O 1
ATOM 608 N N . MET A 1 79 ? -2.690 -6.423 2.096 1.00 96.56 79 MET A N 1
ATOM 609 C CA . MET A 1 79 ? -3.950 -6.125 1.403 1.00 96.56 79 MET A CA 1
ATOM 610 C C . MET A 1 79 ? -3.794 -5.070 0.302 1.00 96.56 79 MET A C 1
ATOM 612 O O . MET A 1 79 ? -4.505 -5.120 -0.697 1.00 96.56 79 MET A O 1
ATOM 616 N N . ALA A 1 80 ? -2.854 -4.131 0.453 1.00 97.50 80 ALA A N 1
ATOM 617 C CA . ALA A 1 80 ? -2.636 -3.083 -0.543 1.00 97.50 80 ALA A CA 1
ATOM 618 C C . ALA A 1 80 ? -1.997 -3.629 -1.835 1.00 97.50 80 ALA A C 1
ATOM 620 O O . ALA A 1 80 ? -2.223 -3.098 -2.917 1.00 97.50 80 ALA A O 1
ATOM 621 N N . ARG A 1 81 ? -1.208 -4.709 -1.758 1.00 97.94 81 ARG A N 1
ATOM 622 C CA . ARG A 1 81 ? -0.454 -5.211 -2.923 1.00 97.94 81 ARG A CA 1
ATOM 623 C C . ARG A 1 81 ? -1.379 -5.729 -4.026 1.00 97.94 81 ARG A C 1
ATOM 625 O O . ARG A 1 81 ? -1.190 -5.305 -5.161 1.00 97.94 81 ARG A O 1
ATOM 632 N N . PRO A 1 82 ? -2.399 -6.558 -3.733 1.00 98.00 82 PRO A N 1
ATOM 633 C CA . PRO A 1 82 ? -3.340 -7.012 -4.748 1.00 98.00 82 PRO A CA 1
ATOM 634 C C . PRO A 1 82 ? -4.122 -5.888 -5.442 1.00 98.00 82 PRO A C 1
ATOM 636 O O . PRO A 1 82 ? -4.297 -5.959 -6.655 1.00 98.00 82 PRO A O 1
ATOM 639 N N . VAL A 1 83 ? -4.561 -4.845 -4.722 1.00 98.25 83 VAL A N 1
ATOM 640 C CA . VAL A 1 83 ? -5.293 -3.717 -5.341 1.00 98.25 83 VAL A CA 1
ATOM 641 C C . VAL A 1 83 ? -4.386 -2.885 -6.252 1.00 98.25 83 VAL A C 1
ATOM 643 O O . VAL A 1 83 ? -4.764 -2.561 -7.376 1.00 98.25 83 VAL A O 1
ATOM 646 N N . ILE A 1 84 ? -3.145 -2.624 -5.825 1.00 98.50 84 ILE A N 1
ATOM 647 C CA . ILE A 1 84 ? -2.146 -1.922 -6.643 1.00 98.50 84 ILE A CA 1
ATOM 648 C C . ILE A 1 84 ? -1.797 -2.762 -7.876 1.00 98.50 84 ILE A C 1
ATOM 650 O O . ILE A 1 84 ? -1.796 -2.250 -8.993 1.00 98.50 84 ILE A O 1
ATOM 654 N N . ALA A 1 85 ? -1.532 -4.056 -7.689 1.00 98.50 85 ALA A N 1
ATOM 655 C CA . ALA A 1 85 ? -1.163 -4.964 -8.767 1.00 98.50 85 AL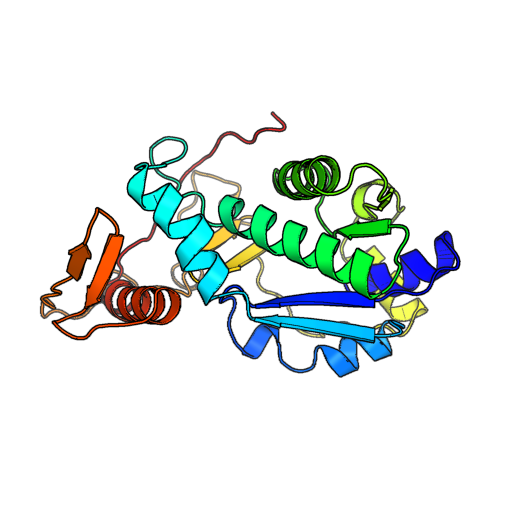A A CA 1
ATOM 656 C C . ALA A 1 85 ? -2.282 -5.111 -9.807 1.00 98.50 85 ALA A C 1
ATOM 658 O O . ALA A 1 85 ? -2.012 -5.066 -11.006 1.00 98.50 85 ALA A O 1
ATOM 659 N N . LYS A 1 86 ? -3.540 -5.221 -9.360 1.00 98.62 86 LYS A N 1
ATOM 660 C CA . LYS A 1 86 ? -4.714 -5.225 -10.239 1.00 98.62 86 LYS A CA 1
ATOM 661 C C . LYS A 1 86 ? -4.757 -3.966 -11.104 1.00 98.62 86 LYS A C 1
ATOM 663 O O . LYS A 1 86 ? -4.824 -4.081 -12.325 1.00 98.62 86 LYS A O 1
ATOM 668 N N . ALA A 1 87 ? -4.653 -2.788 -10.492 1.00 98.62 87 ALA A N 1
ATOM 669 C CA . ALA A 1 87 ? -4.680 -1.527 -11.225 1.00 98.62 87 ALA A CA 1
ATOM 670 C C . ALA A 1 87 ? -3.495 -1.389 -12.201 1.00 98.62 87 ALA A C 1
ATOM 672 O O . ALA A 1 87 ? -3.662 -0.871 -13.301 1.00 98.62 87 ALA A O 1
ATOM 673 N N . MET A 1 88 ? -2.311 -1.904 -11.850 1.00 98.56 88 MET A N 1
ATOM 674 C CA . MET A 1 88 ? -1.168 -1.962 -12.770 1.00 98.56 88 MET A CA 1
ATOM 675 C C . MET A 1 88 ? -1.448 -2.841 -13.995 1.00 98.56 88 MET A C 1
ATOM 677 O O . MET A 1 88 ? -1.100 -2.445 -15.102 1.00 98.56 88 MET A O 1
ATOM 681 N N . VAL A 1 89 ? -2.089 -4.003 -13.824 1.00 98.62 89 VAL A N 1
ATOM 682 C CA . VAL A 1 89 ? -2.477 -4.883 -14.945 1.00 98.62 89 VAL A CA 1
ATOM 683 C C . VAL A 1 89 ? -3.527 -4.217 -15.835 1.00 98.62 89 VAL A C 1
ATOM 685 O O . VAL A 1 89 ? -3.459 -4.325 -17.057 1.00 98.62 89 VAL A O 1
ATOM 688 N N . GLU A 1 90 ? -4.493 -3.512 -15.246 1.00 98.44 90 GLU A N 1
ATOM 689 C CA . GLU A 1 90 ? -5.495 -2.749 -16.000 1.00 98.44 90 GLU A CA 1
ATOM 690 C C . GLU A 1 90 ? -4.840 -1.635 -16.823 1.00 98.44 90 GLU A C 1
ATOM 692 O O . GLU A 1 90 ? -5.077 -1.545 -18.026 1.00 98.44 90 GLU A O 1
ATOM 697 N N . VAL A 1 91 ? -3.940 -0.857 -16.218 1.00 98.38 91 VAL A N 1
ATOM 698 C CA . VAL A 1 91 ? -3.193 0.197 -16.920 1.00 98.38 91 VAL A CA 1
ATOM 699 C C . VAL A 1 91 ? -2.274 -0.383 -17.994 1.00 98.38 91 VAL A C 1
ATOM 701 O O . VAL A 1 91 ? -2.206 0.174 -19.086 1.00 98.38 91 VAL A O 1
ATOM 704 N N . ALA A 1 92 ? -1.611 -1.514 -17.738 1.00 98.31 92 ALA A N 1
ATOM 705 C CA . ALA A 1 92 ? -0.795 -2.194 -18.743 1.00 98.31 92 ALA A CA 1
ATOM 706 C C . ALA A 1 92 ? -1.622 -2.550 -19.989 1.00 98.31 92 ALA A C 1
ATOM 708 O O . ALA A 1 92 ? -1.166 -2.338 -21.109 1.00 98.31 92 ALA A O 1
ATOM 709 N N . LYS A 1 93 ? -2.872 -2.998 -19.812 1.00 97.75 93 LYS A N 1
ATOM 710 C CA . LYS A 1 93 ? -3.801 -3.247 -20.927 1.00 97.75 93 LYS A CA 1
ATOM 711 C C . LYS A 1 93 ? -4.237 -1.957 -21.622 1.00 97.75 93 LYS A C 1
ATOM 713 O O . LYS A 1 93 ? -4.274 -1.929 -22.848 1.00 97.75 93 LYS A O 1
ATOM 718 N N . GLU A 1 94 ? -4.551 -0.904 -20.864 1.00 97.75 94 GLU A N 1
ATOM 719 C CA . GLU A 1 94 ? -4.957 0.407 -21.404 1.00 97.75 94 GLU A CA 1
ATOM 720 C C . GLU A 1 94 ? -3.865 1.034 -22.286 1.00 97.75 94 GLU A C 1
ATOM 722 O O . GLU A 1 94 ? -4.174 1.605 -23.331 1.00 97.75 94 GLU A O 1
ATOM 727 N N . VAL A 1 95 ? -2.597 0.915 -21.880 1.00 97.31 95 VAL A N 1
ATOM 728 C CA . VAL A 1 95 ? -1.447 1.515 -22.583 1.00 97.31 95 VAL A CA 1
ATOM 729 C C . VAL A 1 95 ? -0.750 0.558 -23.555 1.00 97.31 95 VAL A C 1
ATOM 731 O O . VAL A 1 95 ? 0.177 0.968 -24.245 1.00 97.31 95 VAL A O 1
ATOM 734 N N . GLY A 1 96 ? -1.186 -0.704 -23.626 1.00 97.12 96 GLY A N 1
ATOM 735 C CA . GLY A 1 96 ? -0.591 -1.722 -24.496 1.00 97.12 96 GLY A CA 1
ATOM 736 C C . GLY A 1 96 ? 0.818 -2.157 -24.080 1.00 97.12 96 GLY A C 1
ATOM 737 O O . GLY A 1 96 ? 1.643 -2.424 -24.946 1.00 97.12 96 GLY A O 1
ATOM 738 N N . ALA A 1 97 ? 1.112 -2.200 -22.779 1.00 97.62 97 ALA A N 1
ATOM 739 C CA . ALA A 1 97 ? 2.410 -2.626 -22.263 1.00 97.62 97 ALA A CA 1
ATOM 740 C C . ALA A 1 97 ? 2.572 -4.156 -22.292 1.00 97.62 97 ALA A C 1
ATOM 742 O O . ALA A 1 97 ? 1.680 -4.894 -21.872 1.00 97.62 97 ALA A O 1
ATOM 743 N N . ASP A 1 98 ? 3.753 -4.624 -22.699 1.00 97.25 98 ASP A N 1
ATOM 744 C CA . ASP A 1 98 ? 4.110 -6.053 -22.720 1.00 97.25 98 ASP A CA 1
ATOM 745 C C . ASP A 1 98 ? 4.576 -6.585 -21.350 1.00 97.25 98 ASP A C 1
ATOM 747 O O . ASP A 1 98 ? 4.644 -7.798 -21.117 1.00 97.25 98 ASP A O 1
ATOM 751 N N . ALA A 1 99 ? 4.932 -5.676 -20.438 1.00 98.00 99 ALA A N 1
ATOM 752 C CA . ALA A 1 99 ? 5.531 -6.002 -19.154 1.00 98.00 99 ALA A CA 1
ATOM 753 C C . ALA A 1 99 ? 5.083 -5.059 -18.031 1.00 98.00 99 ALA A C 1
ATOM 755 O O . ALA A 1 99 ? 4.777 -3.887 -18.251 1.00 98.00 99 ALA A O 1
ATOM 756 N N . VAL A 1 100 ? 5.127 -5.570 -16.802 1.00 98.06 100 VAL A N 1
ATOM 757 C CA . VAL A 1 100 ? 5.000 -4.798 -15.561 1.00 98.06 100 VAL A CA 1
ATOM 758 C C . VAL A 1 100 ? 6.299 -4.885 -14.768 1.00 98.06 100 VAL A C 1
ATOM 760 O O . VAL A 1 100 ? 6.961 -5.922 -14.743 1.00 98.06 100 VAL A O 1
ATOM 763 N N . SER A 1 101 ? 6.669 -3.797 -14.093 1.00 98.06 101 SER A N 1
ATOM 764 C CA . SER A 1 101 ? 7.859 -3.761 -13.241 1.00 98.06 101 SER A CA 1
ATOM 765 C C . SER A 1 101 ? 7.536 -3.283 -11.833 1.00 98.06 101 SER A C 1
ATOM 767 O O . SER A 1 101 ? 6.711 -2.388 -11.645 1.00 98.06 101 SER A O 1
ATOM 769 N N . HIS A 1 102 ? 8.198 -3.866 -10.833 1.00 97.00 102 HIS A N 1
ATOM 770 C CA . HIS A 1 102 ? 8.062 -3.478 -9.430 1.00 97.00 102 HIS A CA 1
ATOM 771 C C . HIS A 1 102 ? 9.428 -3.354 -8.744 1.00 97.00 102 HIS A C 1
ATOM 773 O O . HIS A 1 102 ? 10.419 -3.967 -9.130 1.00 97.00 102 HIS A O 1
ATOM 779 N N . GLY A 1 103 ? 9.483 -2.531 -7.695 1.00 93.94 103 GLY A N 1
ATOM 780 C CA . GLY A 1 103 ? 10.712 -2.220 -6.959 1.00 93.94 103 GLY A CA 1
ATOM 781 C C . GLY A 1 103 ? 10.930 -3.050 -5.694 1.00 93.94 103 GLY A C 1
ATOM 782 O O . GLY A 1 103 ? 11.635 -2.579 -4.804 1.00 93.94 103 GLY A O 1
ATOM 783 N N . CYS A 1 104 ? 10.299 -4.220 -5.566 1.00 92.56 104 CYS A N 1
ATOM 784 C CA . CYS A 1 104 ? 10.449 -5.062 -4.375 1.00 92.56 104 CYS A CA 1
ATOM 785 C C . CYS A 1 104 ? 11.840 -5.702 -4.335 1.00 92.56 104 CYS A C 1
ATOM 787 O O . CYS A 1 104 ? 12.379 -6.076 -5.373 1.00 92.56 104 CYS A O 1
ATOM 789 N N . THR A 1 105 ? 12.403 -5.863 -3.138 1.00 86.62 105 THR A N 1
ATOM 790 C CA . THR A 1 105 ? 13.663 -6.594 -2.954 1.00 86.62 105 THR A CA 1
ATOM 791 C C . THR A 1 105 ? 13.425 -8.106 -2.991 1.00 86.62 105 THR A C 1
ATOM 793 O O . THR A 1 105 ? 12.321 -8.579 -2.718 1.00 86.62 105 THR A O 1
ATOM 796 N N . GLY A 1 106 ? 14.485 -8.880 -3.247 1.00 84.31 106 GLY A N 1
ATOM 797 C CA . GLY A 1 106 ? 14.438 -10.348 -3.226 1.00 84.31 106 GLY A CA 1
ATOM 798 C C . GLY A 1 106 ? 14.231 -10.979 -1.839 1.00 84.31 106 GLY A C 1
ATOM 799 O O . GLY A 1 106 ? 14.061 -12.190 -1.751 1.00 84.31 106 GLY A O 1
ATOM 800 N N . LYS A 1 107 ? 14.227 -10.184 -0.759 1.00 84.44 107 LYS A N 1
ATOM 801 C CA . LYS A 1 107 ? 14.131 -10.657 0.638 1.00 84.44 107 LYS A CA 1
ATOM 802 C C . LYS A 1 107 ? 12.757 -10.424 1.282 1.00 84.44 107 LYS A C 1
ATOM 804 O O . LYS A 1 107 ? 12.542 -10.805 2.429 1.00 84.44 107 LYS A O 1
ATOM 809 N N . GLY A 1 108 ? 11.854 -9.729 0.591 1.00 87.50 108 GLY A N 1
ATOM 810 C CA . GLY A 1 108 ? 10.556 -9.326 1.132 1.00 87.50 108 GLY A CA 1
ATOM 811 C C . GLY A 1 108 ? 9.403 -10.202 0.649 1.00 87.50 108 GLY A C 1
ATOM 812 O O . GLY A 1 108 ? 9.465 -10.807 -0.421 1.00 87.50 108 GLY A O 1
ATOM 813 N N . ASN A 1 109 ? 8.303 -10.191 1.405 1.00 93.81 109 ASN A N 1
ATOM 814 C CA . ASN A 1 109 ? 7.049 -10.855 1.029 1.00 93.81 109 ASN A CA 1
ATOM 815 C C . ASN A 1 109 ? 6.354 -10.176 -0.168 1.00 93.81 109 ASN A C 1
ATOM 817 O O . ASN A 1 109 ? 5.564 -10.801 -0.872 1.00 93.81 109 ASN A O 1
ATOM 821 N N . ASP A 1 110 ? 6.632 -8.892 -0.406 1.00 95.44 110 ASP A N 1
ATOM 822 C CA . ASP A 1 110 ? 5.922 -8.090 -1.406 1.00 95.44 110 ASP A CA 1
ATOM 823 C C . ASP A 1 110 ? 6.153 -8.531 -2.844 1.00 95.44 110 ASP A C 1
ATOM 825 O O . ASP A 1 110 ? 5.218 -8.457 -3.637 1.00 95.44 110 ASP A O 1
ATOM 829 N N . GLN A 1 111 ? 7.341 -9.049 -3.168 1.00 94.56 111 GLN A N 1
ATOM 830 C CA . GLN A 1 111 ? 7.591 -9.610 -4.497 1.00 94.56 111 GLN A CA 1
ATOM 831 C C . GLN A 1 111 ? 6.589 -10.733 -4.802 1.00 94.56 111 GLN A C 1
ATOM 833 O O . GLN A 1 111 ? 5.946 -10.724 -5.843 1.00 94.56 111 GLN A O 1
ATOM 838 N N . VAL A 1 112 ? 6.343 -11.624 -3.833 1.00 96.62 112 VAL A N 1
ATOM 839 C CA . VAL A 1 112 ? 5.414 -12.745 -4.003 1.00 96.62 112 VAL A CA 1
ATOM 840 C C . VAL A 1 112 ? 3.989 -12.228 -4.175 1.00 96.62 112 VAL A C 1
ATOM 842 O O . VAL A 1 112 ? 3.254 -12.716 -5.026 1.00 96.62 112 VAL A O 1
ATOM 845 N N . ARG A 1 113 ? 3.596 -11.209 -3.401 1.00 97.62 113 ARG A N 1
ATOM 846 C CA . ARG A 1 113 ? 2.245 -10.626 -3.451 1.00 97.62 113 ARG A CA 1
ATOM 847 C C . ARG A 1 113 ? 1.957 -9.960 -4.799 1.00 97.62 113 ARG A C 1
ATOM 849 O O . ARG A 1 113 ? 0.884 -10.179 -5.360 1.00 97.62 113 ARG A O 1
ATOM 856 N N . PHE A 1 114 ? 2.896 -9.162 -5.310 1.00 98.06 114 PHE A N 1
ATOM 857 C CA . PHE A 1 114 ? 2.763 -8.516 -6.617 1.00 98.06 114 PHE A CA 1
ATOM 858 C C . PHE A 1 114 ? 2.753 -9.545 -7.743 1.00 98.06 114 PHE A C 1
ATOM 860 O O . PHE A 1 114 ? 1.799 -9.595 -8.514 1.00 98.06 114 PHE A O 1
ATOM 867 N N . GLU A 1 115 ? 3.767 -10.405 -7.798 1.00 97.38 115 GLU A N 1
ATOM 868 C CA . GLU A 1 115 ? 3.960 -11.345 -8.903 1.00 97.38 115 GLU A CA 1
ATOM 869 C C . GLU A 1 115 ? 2.846 -12.377 -8.993 1.00 97.38 115 GLU A C 1
ATOM 871 O O . GLU A 1 115 ? 2.309 -12.602 -10.074 1.00 97.38 115 GLU A O 1
ATOM 876 N N . LEU A 1 116 ? 2.414 -12.937 -7.858 1.00 97.50 116 LEU A N 1
ATOM 877 C CA . LEU A 1 116 ? 1.284 -13.862 -7.844 1.00 97.50 116 LEU A CA 1
ATOM 878 C C . LEU A 1 116 ? 0.008 -13.190 -8.364 1.00 97.50 116 LEU A C 1
ATOM 880 O O . LEU A 1 116 ? -0.759 -13.818 -9.089 1.00 97.50 116 LEU A O 1
ATOM 884 N N . THR A 1 117 ? -0.207 -11.913 -8.031 1.00 98.12 117 THR A N 1
ATOM 885 C CA . THR A 1 117 ? -1.366 -11.163 -8.530 1.00 98.12 117 THR A CA 1
ATOM 886 C C . THR A 1 117 ? -1.246 -10.887 -10.028 1.00 98.12 117 THR A C 1
ATOM 888 O O . THR A 1 117 ? -2.217 -11.086 -10.755 1.00 98.12 117 THR A O 1
ATOM 891 N N . PHE A 1 118 ? -0.066 -10.490 -10.514 1.00 98.38 118 PHE A N 1
ATOM 892 C CA . PHE A 1 118 ? 0.182 -10.303 -11.946 1.00 98.38 118 PHE A CA 1
ATOM 893 C C . PHE A 1 118 ? -0.091 -11.588 -12.726 1.00 98.38 118 PHE A C 1
ATOM 895 O O . PHE A 1 118 ? -0.907 -11.574 -13.643 1.00 98.38 118 PHE A O 1
ATOM 902 N N . PHE A 1 119 ? 0.488 -12.716 -12.308 1.00 97.56 119 PHE A N 1
ATOM 903 C CA . PHE A 1 119 ? 0.291 -14.003 -12.978 1.00 97.56 119 PHE A CA 1
ATOM 904 C C . PHE A 1 119 ? -1.154 -14.502 -12.909 1.00 97.56 119 PHE A C 1
ATOM 906 O O . PHE A 1 119 ? -1.628 -15.132 -13.853 1.00 97.56 119 PHE A O 1
ATOM 913 N N . ALA A 1 120 ? -1.870 -14.218 -11.819 1.00 98.19 120 ALA A N 1
ATOM 914 C CA . ALA A 1 120 ? -3.276 -14.587 -11.690 1.00 98.19 120 ALA A CA 1
ATOM 915 C C . ALA A 1 120 ? -4.196 -13.768 -12.612 1.00 98.19 120 ALA A C 1
ATOM 917 O O . ALA A 1 120 ? -5.192 -14.300 -13.101 1.00 98.19 120 ALA A O 1
ATOM 918 N N . LEU A 1 121 ? -3.890 -12.487 -12.840 1.00 98.12 121 LEU A N 1
ATOM 919 C CA . LEU A 1 121 ? -4.743 -11.572 -13.609 1.00 98.12 121 LEU A CA 1
ATOM 920 C C . LEU A 1 121 ? -4.379 -11.493 -15.094 1.00 98.12 121 LEU A C 1
ATOM 922 O O . LEU A 1 121 ? -5.261 -11.292 -15.935 1.00 98.12 121 LEU A O 1
ATOM 926 N N . ASP A 1 122 ? -3.096 -11.618 -15.419 1.00 97.56 122 ASP A N 1
ATOM 927 C CA . ASP A 1 122 ? -2.607 -11.675 -16.790 1.00 97.56 122 ASP A CA 1
ATOM 928 C C . ASP A 1 122 ? -1.270 -12.436 -16.878 1.00 97.56 122 ASP A C 1
ATOM 930 O O . ASP A 1 122 ? -0.195 -11.838 -16.809 1.00 97.56 122 ASP A O 1
ATOM 934 N N . PRO A 1 123 ? -1.306 -13.766 -17.073 1.00 95.94 123 PRO A N 1
ATOM 935 C CA . PRO A 1 123 ? -0.096 -14.583 -17.154 1.00 95.94 123 PRO A CA 1
ATOM 936 C C . PRO A 1 123 ? 0.743 -14.326 -18.417 1.00 95.94 123 PRO A C 1
ATOM 938 O O . PRO A 1 123 ? 1.799 -14.936 -18.564 1.00 95.94 123 PRO A O 1
ATOM 941 N N . LYS A 1 124 ? 0.278 -13.486 -19.355 1.00 96.44 124 LYS A N 1
ATOM 942 C CA . LYS A 1 124 ? 1.041 -13.125 -20.560 1.00 96.44 124 LYS A CA 1
ATOM 943 C C . LYS A 1 124 ? 1.968 -11.935 -20.330 1.00 96.44 124 LYS A C 1
ATOM 945 O O . LYS A 1 124 ? 2.904 -11.769 -21.108 1.00 96.44 124 LYS A O 1
ATOM 950 N N . LEU A 1 125 ? 1.710 -11.120 -19.305 1.00 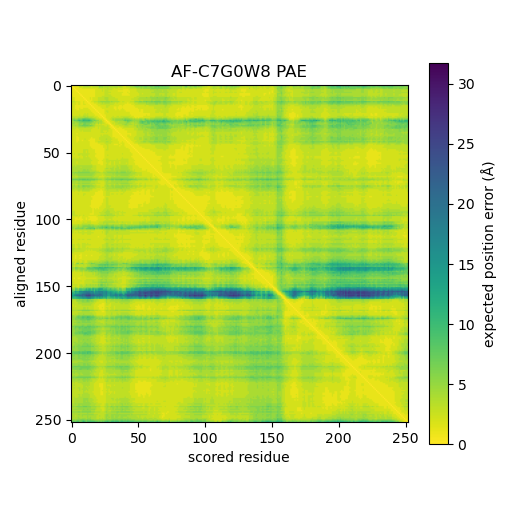96.44 125 LEU A N 1
ATOM 951 C CA . LEU A 1 125 ? 2.576 -9.997 -18.963 1.00 96.44 125 LEU A CA 1
ATOM 952 C C . LEU A 1 125 ? 3.919 -10.514 -18.457 1.00 96.44 125 LEU A C 1
ATOM 954 O O . LEU A 1 125 ? 3.986 -11.335 -17.541 1.00 96.44 125 LEU A O 1
ATOM 958 N N . SER A 1 126 ? 4.998 -9.984 -19.027 1.00 97.44 126 SER A N 1
ATOM 959 C CA . SER A 1 126 ? 6.327 -10.199 -18.459 1.00 97.44 126 SER A CA 1
ATOM 960 C C . SER A 1 126 ? 6.459 -9.414 -17.154 1.00 97.44 126 SER A C 1
ATOM 962 O O . SER A 1 126 ? 5.964 -8.294 -17.037 1.00 97.44 126 SER A O 1
ATOM 964 N N . VAL A 1 127 ? 7.139 -9.986 -16.165 1.00 97.50 127 VAL A N 1
ATOM 965 C CA . VAL A 1 127 ? 7.433 -9.304 -14.902 1.00 97.50 127 VAL A CA 1
ATOM 966 C C . VAL A 1 127 ? 8.920 -8.988 -14.860 1.00 97.50 127 VAL A C 1
ATOM 968 O O . VAL A 1 127 ? 9.738 -9.898 -14.965 1.00 97.50 127 VAL A O 1
ATOM 971 N N . VAL A 1 128 ? 9.257 -7.714 -14.661 1.00 97.50 128 VAL A N 1
ATOM 972 C CA . VAL A 1 128 ? 10.645 -7.247 -14.523 1.00 97.50 128 VAL A CA 1
ATOM 973 C C . VAL A 1 128 ? 10.883 -6.746 -13.103 1.00 97.50 128 VAL A C 1
ATOM 975 O O . VAL A 1 128 ? 10.211 -5.817 -12.639 1.00 97.50 128 VAL A O 1
ATOM 978 N N . ALA A 1 129 ? 11.868 -7.316 -12.414 1.00 96.12 129 ALA A N 1
ATOM 979 C CA . ALA A 1 129 ? 12.188 -6.977 -11.028 1.00 96.12 129 ALA A CA 1
ATOM 980 C C . ALA A 1 129 ? 13.656 -6.543 -10.920 1.00 96.12 129 ALA A C 1
ATOM 982 O O . ALA A 1 129 ? 14.517 -7.364 -10.593 1.00 96.12 129 ALA A O 1
ATOM 983 N N . PRO A 1 130 ? 13.958 -5.246 -11.126 1.00 94.81 130 PRO A N 1
ATOM 984 C CA . PRO A 1 130 ? 15.330 -4.750 -11.234 1.00 94.81 130 PRO A CA 1
ATOM 985 C C . PRO A 1 130 ? 16.230 -5.153 -10.066 1.00 94.81 130 PRO A C 1
ATOM 987 O O . PRO A 1 130 ? 17.361 -5.555 -10.285 1.00 94.81 130 PRO A O 1
ATOM 990 N N . TRP A 1 131 ? 15.715 -5.158 -8.831 1.00 90.88 131 TRP A N 1
ATOM 991 C CA . TRP A 1 131 ? 16.472 -5.570 -7.638 1.00 90.88 131 TRP A CA 1
ATOM 992 C C . TRP A 1 131 ? 16.996 -7.010 -7.654 1.00 90.88 131 TRP A C 1
ATOM 994 O O . TRP A 1 131 ? 17.810 -7.357 -6.799 1.00 90.88 131 TRP A O 1
ATOM 1004 N N . ARG A 1 132 ? 16.516 -7.855 -8.569 1.00 89.31 132 ARG A N 1
ATOM 1005 C CA . ARG A 1 132 ? 17.003 -9.224 -8.777 1.00 89.31 132 ARG A CA 1
ATOM 1006 C C . ARG A 1 132 ? 17.847 -9.383 -10.040 1.00 89.31 132 ARG A C 1
ATOM 1008 O O . ARG A 1 132 ? 18.401 -10.456 -10.243 1.00 89.31 132 ARG A O 1
ATOM 1015 N N . GLU A 1 133 ? 17.917 -8.352 -10.875 1.00 92.69 133 GLU A N 1
ATOM 1016 C CA . GLU A 1 133 ? 18.536 -8.402 -12.203 1.00 92.69 133 GLU A CA 1
ATOM 1017 C C . GLU A 1 133 ? 19.756 -7.484 -12.320 1.00 92.69 133 GLU A C 1
ATOM 1019 O O . GLU A 1 133 ? 20.698 -7.812 -13.031 1.00 92.69 133 GLU A O 1
ATOM 1024 N N . TRP A 1 134 ? 19.742 -6.331 -11.649 1.00 92.94 134 TRP A N 1
ATOM 1025 C CA . TRP A 1 134 ? 20.782 -5.319 -11.786 1.00 92.94 134 TRP A CA 1
ATOM 1026 C C . TRP A 1 134 ? 21.990 -5.554 -10.869 1.00 92.94 134 TRP A C 1
ATOM 1028 O O . TRP A 1 134 ? 21.932 -6.307 -9.898 1.00 92.94 134 TRP A O 1
ATOM 1038 N N . ASP A 1 135 ? 23.064 -4.809 -11.124 1.00 89.50 135 ASP A N 1
ATOM 1039 C CA . ASP A 1 135 ? 24.286 -4.824 -10.308 1.00 89.50 135 ASP A CA 1
ATOM 1040 C C . ASP A 1 135 ? 24.291 -3.755 -9.194 1.00 89.50 135 ASP A C 1
ATOM 1042 O O . ASP A 1 135 ? 25.306 -3.533 -8.539 1.00 89.50 135 ASP A O 1
ATOM 1046 N N . ILE A 1 136 ? 23.171 -3.055 -8.969 1.00 87.94 136 ILE A N 1
ATOM 1047 C CA . ILE A 1 136 ? 23.061 -2.024 -7.925 1.00 87.94 136 ILE A CA 1
ATOM 1048 C C . ILE A 1 136 ? 22.834 -2.716 -6.576 1.00 87.94 136 ILE A C 1
ATOM 1050 O O . ILE A 1 136 ? 21.734 -3.191 -6.276 1.00 87.94 136 ILE A O 1
ATOM 1054 N N . THR A 1 137 ? 23.877 -2.757 -5.747 1.00 82.31 137 THR A N 1
ATOM 1055 C CA . THR A 1 137 ? 23.876 -3.517 -4.485 1.00 82.31 137 THR A CA 1
ATOM 1056 C C . THR A 1 137 ? 23.498 -2.678 -3.269 1.00 82.31 137 THR A C 1
ATOM 1058 O O . THR A 1 137 ? 23.058 -3.219 -2.252 1.00 82.31 137 THR A O 1
ATOM 1061 N N . GLY A 1 138 ? 23.631 -1.354 -3.376 1.00 78.69 138 GLY A N 1
ATOM 1062 C CA . GLY A 1 138 ? 23.450 -0.438 -2.258 1.00 78.69 138 GLY A CA 1
ATOM 1063 C C . GLY A 1 138 ? 22.877 0.922 -2.637 1.00 78.69 138 GLY A C 1
ATOM 1064 O O . GLY A 1 138 ? 22.561 1.227 -3.791 1.00 78.69 138 GLY A O 1
ATOM 1065 N N . ARG A 1 139 ? 22.722 1.767 -1.616 1.00 77.25 139 ARG A N 1
ATOM 1066 C CA . ARG A 1 139 ? 22.192 3.125 -1.774 1.00 77.25 139 ARG A CA 1
ATOM 1067 C C . ARG A 1 139 ? 23.173 4.017 -2.528 1.00 77.25 139 ARG A C 1
ATOM 1069 O O . ARG A 1 139 ? 22.739 4.837 -3.332 1.00 77.25 139 ARG A O 1
ATOM 1076 N N . GLU A 1 140 ? 24.462 3.870 -2.261 1.00 83.81 140 GLU A N 1
ATOM 1077 C CA . GLU A 1 140 ? 25.548 4.615 -2.895 1.00 83.81 140 GLU A CA 1
ATOM 1078 C C . GLU A 1 140 ? 25.557 4.368 -4.406 1.00 83.81 140 GLU A C 1
ATOM 1080 O O . GLU A 1 140 ? 25.491 5.331 -5.173 1.00 83.81 140 GLU A O 1
ATOM 1085 N N . ASP A 1 141 ? 25.500 3.098 -4.818 1.00 87.56 141 ASP A N 1
ATOM 1086 C CA . ASP A 1 141 ? 25.393 2.684 -6.222 1.00 87.56 141 ASP A CA 1
ATOM 1087 C C . ASP A 1 141 ? 24.162 3.312 -6.891 1.00 87.56 141 ASP A C 1
ATOM 1089 O O . ASP A 1 141 ? 24.250 3.890 -7.974 1.00 87.56 141 ASP A O 1
ATOM 1093 N N . ALA A 1 142 ? 23.002 3.269 -6.221 1.00 86.56 142 ALA A N 1
ATOM 1094 C CA . ALA A 1 142 ? 21.769 3.853 -6.742 1.00 86.56 142 ALA A CA 1
ATOM 1095 C C . ALA A 1 142 ? 21.870 5.381 -6.898 1.00 86.56 142 ALA A C 1
ATOM 1097 O O . ALA A 1 142 ? 21.332 5.942 -7.853 1.00 86.56 142 ALA A O 1
ATOM 1098 N N . ILE A 1 143 ? 22.558 6.069 -5.980 1.00 86.88 143 ILE A N 1
ATOM 1099 C CA . ILE A 1 143 ? 22.806 7.517 -6.063 1.00 86.88 143 ILE A CA 1
ATOM 1100 C C . ILE A 1 143 ? 23.747 7.831 -7.226 1.00 86.88 143 ILE A C 1
ATOM 1102 O O . ILE A 1 143 ? 23.519 8.803 -7.949 1.00 86.88 143 ILE A O 1
ATOM 1106 N N . GLU A 1 144 ? 24.803 7.045 -7.416 1.00 90.25 144 GLU A N 1
ATOM 1107 C CA . GLU A 1 144 ? 25.723 7.235 -8.534 1.00 90.25 144 GLU A CA 1
ATOM 1108 C C . GLU A 1 144 ? 25.025 6.989 -9.874 1.00 90.25 144 GLU A C 1
ATOM 1110 O O . GLU A 1 144 ? 25.122 7.819 -10.782 1.00 90.25 144 GLU A O 1
ATOM 1115 N N . TYR A 1 145 ? 24.241 5.915 -9.972 1.00 91.75 145 TYR A N 1
ATOM 1116 C CA . TYR A 1 145 ? 23.441 5.609 -11.153 1.00 91.75 145 TYR A CA 1
ATOM 1117 C C . TYR A 1 145 ? 22.434 6.725 -11.461 1.00 91.75 145 TYR A C 1
ATOM 1119 O O . TYR A 1 145 ? 22.329 7.168 -12.607 1.00 91.75 145 TYR A O 1
ATOM 1127 N N . ALA A 1 146 ? 21.753 7.248 -10.434 1.00 91.19 146 ALA A N 1
ATOM 1128 C CA . ALA A 1 146 ? 20.848 8.387 -10.565 1.00 91.19 146 ALA A CA 1
ATOM 1129 C C . ALA A 1 146 ? 21.560 9.631 -11.114 1.00 91.19 146 ALA A C 1
ATOM 1131 O O . ALA A 1 146 ? 21.045 10.273 -12.026 1.00 91.19 146 ALA A O 1
ATOM 1132 N N . LYS A 1 147 ? 22.756 9.954 -10.600 1.00 90.06 147 LYS A N 1
ATOM 1133 C CA . LYS A 1 147 ? 23.558 11.097 -11.069 1.00 90.06 147 LYS A CA 1
ATOM 1134 C C . LYS A 1 147 ? 23.967 10.945 -12.531 1.00 90.06 147 LYS A C 1
ATOM 1136 O O . LYS A 1 147 ? 23.825 11.900 -13.287 1.00 90.06 147 LYS A O 1
ATOM 1141 N N . ARG A 1 148 ? 24.430 9.757 -12.941 1.00 91.75 148 ARG A N 1
ATOM 1142 C CA . ARG A 1 148 ? 24.807 9.473 -14.340 1.00 91.75 148 ARG A CA 1
ATOM 1143 C C . ARG A 1 148 ? 23.632 9.656 -15.306 1.00 91.75 148 ARG A C 1
ATOM 1145 O O . ARG A 1 148 ? 23.836 10.096 -16.431 1.00 91.75 148 ARG A O 1
ATOM 1152 N N . HIS A 1 149 ? 22.415 9.385 -14.838 1.00 90.69 149 HIS A N 1
ATOM 1153 C CA . HIS A 1 149 ? 21.181 9.489 -15.619 1.00 90.69 149 HIS A CA 1
ATOM 1154 C C . HIS A 1 149 ? 20.378 10.772 -15.360 1.00 90.69 149 HIS A C 1
ATOM 1156 O O . HIS A 1 149 ? 19.237 10.871 -15.804 1.00 90.69 149 HIS A O 1
ATOM 1162 N N . ASN A 1 150 ? 20.951 11.759 -14.661 1.00 87.69 150 ASN A N 1
ATOM 1163 C CA . ASN A 1 150 ? 20.296 13.026 -14.305 1.00 87.69 150 ASN A CA 1
ATOM 1164 C C . ASN A 1 150 ? 18.943 12.863 -13.578 1.00 87.69 150 ASN A C 1
ATOM 1166 O O . ASN A 1 150 ? 18.080 13.737 -13.652 1.00 87.69 150 ASN A O 1
ATOM 1170 N N . VAL A 1 151 ? 18.756 11.763 -12.845 1.00 88.88 151 VAL A N 1
ATOM 1171 C CA . VAL A 1 151 ? 17.554 11.527 -12.038 1.00 88.88 151 VAL A CA 1
ATOM 1172 C C . VAL A 1 151 ? 17.637 12.369 -10.761 1.00 88.88 151 VAL A C 1
ATOM 1174 O O . VAL A 1 151 ? 18.612 12.237 -10.013 1.00 88.88 151 VAL A O 1
ATOM 1177 N N . PRO A 1 152 ? 16.619 13.189 -10.440 1.00 82.50 152 PRO A N 1
ATOM 1178 C CA . PRO A 1 152 ? 16.609 13.968 -9.207 1.00 82.50 152 PRO A CA 1
ATOM 1179 C C . PRO A 1 152 ? 16.631 13.057 -7.972 1.00 82.50 152 PRO A C 1
ATOM 1181 O O . PRO A 1 152 ? 15.690 12.297 -7.720 1.00 82.50 152 PRO A O 1
ATOM 1184 N N . VAL A 1 153 ? 17.696 13.149 -7.171 1.00 74.94 153 VAL A N 1
ATOM 1185 C CA . VAL A 1 153 ? 17.803 12.454 -5.881 1.00 74.94 153 VAL A CA 1
ATOM 1186 C C . VAL A 1 153 ? 17.492 13.445 -4.759 1.00 74.94 153 VAL A C 1
ATOM 1188 O O . VAL A 1 153 ? 18.148 14.485 -4.681 1.00 74.94 153 VAL A O 1
ATOM 1191 N N . PRO A 1 154 ? 16.530 13.151 -3.864 1.00 68.94 154 PRO A N 1
ATOM 1192 C CA . PRO A 1 154 ? 16.284 13.987 -2.696 1.00 68.94 154 PRO A CA 1
ATOM 1193 C C . PRO A 1 154 ? 17.555 14.126 -1.847 1.00 68.94 154 PRO A C 1
ATOM 1195 O O . PRO A 1 154 ? 18.184 13.128 -1.497 1.00 68.94 154 PRO A O 1
ATOM 1198 N N . VAL A 1 155 ? 17.912 15.363 -1.499 1.00 52.28 155 VAL A N 1
ATOM 1199 C CA . VAL A 1 155 ? 19.136 15.708 -0.744 1.00 52.28 155 VAL A CA 1
ATOM 1200 C C . VAL A 1 155 ? 18.982 15.437 0.763 1.00 52.28 155 VAL A C 1
ATOM 1202 O O . VAL A 1 155 ? 19.933 15.543 1.534 1.00 52.28 155 VAL A O 1
ATOM 1205 N N . THR A 1 156 ? 17.785 15.070 1.220 1.00 57.94 156 THR A N 1
ATOM 1206 C CA . THR A 1 156 ? 17.504 14.889 2.643 1.00 57.94 156 THR A CA 1
ATOM 1207 C C . THR A 1 156 ? 18.058 13.567 3.177 1.00 57.94 156 THR A C 1
ATOM 1209 O O . THR A 1 156 ? 18.003 12.516 2.527 1.00 57.94 156 THR A O 1
ATOM 1212 N N . LYS A 1 157 ? 18.553 13.599 4.423 1.00 55.38 157 LYS A N 1
ATOM 1213 C CA . LYS A 1 157 ? 18.694 12.388 5.236 1.00 55.38 157 LYS A CA 1
ATOM 1214 C C . LYS A 1 157 ? 17.290 11.805 5.404 1.00 55.38 157 LYS A C 1
ATOM 1216 O O . LYS A 1 157 ? 16.497 12.312 6.189 1.00 55.38 157 LYS A O 1
ATOM 1221 N N . LYS A 1 158 ? 16.959 10.800 4.590 1.00 60.53 158 LYS A N 1
ATOM 1222 C CA . LYS A 1 158 ? 15.743 10.001 4.774 1.00 60.53 158 LYS A CA 1
ATOM 1223 C C . LYS A 1 158 ? 15.721 9.459 6.202 1.00 60.53 158 LYS A C 1
ATOM 1225 O O . LYS A 1 158 ? 16.782 9.199 6.768 1.00 60.53 158 LYS A O 1
ATOM 1230 N N . SER A 1 159 ? 14.514 9.275 6.732 1.00 66.50 159 SER A N 1
ATOM 1231 C CA . SER A 1 159 ? 14.308 8.481 7.941 1.00 66.50 159 SER A CA 1
ATOM 1232 C C . SER A 1 159 ? 15.108 7.180 7.855 1.00 66.50 159 SER A C 1
ATOM 1234 O O . SER A 1 159 ? 15.222 6.593 6.776 1.00 66.50 159 SER A O 1
ATOM 1236 N N . ILE A 1 160 ? 15.681 6.783 8.986 1.00 77.00 160 ILE A N 1
ATOM 1237 C CA . ILE A 1 160 ? 16.436 5.539 9.127 1.00 77.00 160 ILE A CA 1
ATOM 1238 C C . ILE A 1 160 ? 15.558 4.292 8.956 1.00 77.00 160 ILE A C 1
ATOM 1240 O O . ILE A 1 160 ? 16.058 3.247 8.555 1.00 77.00 160 ILE A O 1
ATOM 1244 N N . TYR A 1 161 ? 14.246 4.424 9.177 1.00 87.56 161 TYR A N 1
ATOM 1245 C CA . TYR A 1 161 ? 13.291 3.332 9.052 1.00 87.56 161 TYR A CA 1
ATOM 1246 C C . TYR A 1 161 ? 12.804 3.167 7.609 1.00 87.56 161 TYR A C 1
ATOM 1248 O O . TYR A 1 161 ? 12.484 4.144 6.917 1.00 87.56 161 TYR A O 1
ATOM 1256 N N . SER A 1 162 ? 12.671 1.915 7.181 1.00 88.19 162 SER A N 1
ATOM 1257 C CA . SER A 1 162 ? 11.840 1.547 6.036 1.00 88.19 162 SER A CA 1
ATOM 1258 C C . SER A 1 162 ? 10.376 1.615 6.473 1.00 88.19 162 SER A C 1
ATOM 1260 O O . SER A 1 162 ? 10.013 1.125 7.542 1.00 88.19 162 SER A O 1
ATOM 1262 N N . ARG A 1 163 ? 9.550 2.311 5.686 1.00 92.06 163 ARG A N 1
ATOM 1263 C CA . ARG A 1 163 ? 8.159 2.629 6.021 1.00 92.06 163 ARG A CA 1
ATOM 1264 C C . ARG A 1 163 ? 7.243 2.334 4.851 1.00 92.06 163 ARG A C 1
ATOM 1266 O O . ARG A 1 163 ? 7.559 2.694 3.717 1.00 92.06 163 ARG A O 1
ATOM 1273 N N . ASP A 1 164 ? 6.084 1.770 5.156 1.00 94.00 164 ASP A N 1
ATOM 1274 C CA . ASP A 1 164 ? 4.993 1.585 4.206 1.00 94.00 164 ASP A CA 1
ATOM 1275 C C . ASP A 1 164 ? 3.682 2.061 4.829 1.00 94.00 164 ASP A C 1
ATOM 1277 O O . ASP A 1 164 ? 3.241 1.527 5.846 1.00 94.00 164 ASP A O 1
ATOM 1281 N N . ARG A 1 165 ? 3.081 3.096 4.234 1.00 95.88 165 ARG A N 1
ATOM 1282 C CA . ARG A 1 165 ? 1.857 3.733 4.726 1.00 95.88 165 ARG A CA 1
ATOM 1283 C C . ARG A 1 165 ? 0.719 3.527 3.748 1.00 95.88 165 ARG A C 1
ATOM 1285 O O . ARG A 1 165 ? 0.867 3.759 2.554 1.00 95.88 165 ARG A O 1
ATOM 1292 N N . ASN A 1 166 ? -0.448 3.208 4.280 1.00 97.31 166 ASN A N 1
ATOM 1293 C CA . ASN A 1 166 ? -1.722 3.303 3.586 1.00 97.31 166 ASN A CA 1
ATOM 1294 C C . ASN A 1 166 ? -2.821 3.681 4.589 1.00 97.31 166 ASN A C 1
ATOM 1296 O O . ASN A 1 166 ? -2.544 3.949 5.759 1.00 97.31 166 ASN A O 1
ATOM 1300 N N . LEU A 1 167 ? -4.076 3.706 4.146 1.00 97.12 167 LEU A N 1
ATOM 1301 C CA . LEU A 1 167 ? -5.188 4.100 5.009 1.00 97.12 167 LEU A CA 1
ATOM 1302 C C . LEU A 1 167 ? -5.435 3.128 6.176 1.00 97.12 167 LEU A C 1
ATOM 1304 O O . LEU A 1 167 ? -6.045 3.517 7.164 1.00 97.12 167 LEU A O 1
ATOM 1308 N N . TRP A 1 168 ? -4.981 1.876 6.086 1.00 97.62 168 TRP A N 1
ATOM 1309 C CA . TRP A 1 168 ? -5.167 0.875 7.142 1.00 97.62 168 TRP A CA 1
ATOM 1310 C C . TRP A 1 168 ? -4.067 0.899 8.198 1.00 97.62 168 TRP A C 1
ATOM 1312 O O . TRP A 1 168 ? -4.325 0.575 9.354 1.00 97.62 168 TRP A O 1
ATOM 1322 N N . HIS A 1 169 ? -2.828 1.203 7.802 1.00 95.75 169 HIS A N 1
ATOM 1323 C CA . HIS A 1 169 ? -1.685 1.126 8.707 1.00 95.75 169 HIS A CA 1
ATOM 1324 C C . HIS A 1 169 ? -0.459 1.895 8.195 1.00 95.75 169 HIS A C 1
ATOM 1326 O O . HIS A 1 169 ? -0.371 2.280 7.026 1.00 95.75 169 HIS A O 1
ATOM 1332 N N . LEU A 1 170 ? 0.530 2.013 9.079 1.00 96.44 170 LEU A N 1
ATOM 1333 C CA . LEU A 1 170 ? 1.900 2.396 8.770 1.00 96.44 170 LEU A CA 1
ATOM 1334 C C . LEU A 1 170 ? 2.849 1.379 9.413 1.00 96.44 170 LEU A C 1
ATOM 1336 O O . LEU A 1 170 ? 2.855 1.245 10.638 1.00 96.44 170 LEU A O 1
ATOM 1340 N N . SER A 1 171 ? 3.641 0.676 8.606 1.00 95.38 171 SER A N 1
ATOM 1341 C CA . SER A 1 171 ? 4.694 -0.216 9.100 1.00 95.38 171 SER A CA 1
ATOM 1342 C C . SER A 1 171 ? 6.040 0.499 9.222 1.00 95.38 171 SER A C 1
ATOM 1344 O O . SER A 1 171 ? 6.301 1.496 8.542 1.00 95.38 171 SER A O 1
ATOM 1346 N N . HIS A 1 172 ? 6.886 -0.038 10.101 1.00 94.81 172 HIS A N 1
ATOM 1347 C CA . HIS A 1 172 ? 8.259 0.395 10.340 1.00 94.81 172 HIS A CA 1
ATOM 1348 C C . HIS A 1 172 ? 9.151 -0.842 10.439 1.00 94.81 172 HIS A C 1
ATOM 1350 O O . HIS A 1 172 ? 8.803 -1.780 11.150 1.00 94.81 172 HIS A O 1
ATOM 1356 N N . GLU A 1 173 ? 10.282 -0.841 9.744 1.00 91.94 173 GLU A N 1
ATOM 1357 C CA . GLU A 1 173 ? 11.314 -1.880 9.846 1.00 91.94 173 GLU A CA 1
ATOM 1358 C C . GLU A 1 173 ? 12.713 -1.257 9.672 1.00 91.94 173 GLU A C 1
ATOM 1360 O O . GLU A 1 173 ? 12.845 -0.117 9.199 1.00 91.94 173 GLU A O 1
ATOM 1365 N N . GLY A 1 174 ? 13.760 -2.012 10.006 1.00 89.19 174 GLY A N 1
ATOM 1366 C CA . GLY A 1 174 ? 15.151 -1.590 9.858 1.00 89.19 174 GLY A CA 1
ATOM 1367 C C . GLY A 1 174 ? 15.723 -0.789 11.032 1.00 89.19 174 GLY A C 1
ATOM 1368 O O . GLY A 1 174 ? 15.022 -0.377 11.957 1.00 89.19 174 GLY A O 1
ATOM 1369 N N . ASP A 1 175 ? 17.034 -0.548 10.946 1.00 88.88 175 ASP A N 1
ATOM 1370 C CA . ASP A 1 175 ? 17.850 0.113 11.975 1.00 88.88 175 ASP A CA 1
ATOM 1371 C C . ASP A 1 175 ? 17.688 -0.575 13.349 1.00 88.88 175 ASP A C 1
ATOM 1373 O O . ASP A 1 175 ? 17.750 -1.803 13.420 1.00 88.88 175 ASP A O 1
ATOM 1377 N N . ILE A 1 176 ? 17.472 0.181 14.428 1.00 92.06 176 ILE A N 1
ATOM 1378 C CA . ILE A 1 176 ? 17.344 -0.335 15.795 1.00 92.06 176 ILE A CA 1
ATOM 1379 C C . ILE A 1 176 ? 16.242 -1.391 15.973 1.00 92.06 176 ILE A C 1
ATOM 1381 O O . ILE A 1 176 ? 16.309 -2.159 16.924 1.00 92.06 176 ILE A O 1
ATOM 1385 N N . LEU A 1 177 ? 15.253 -1.449 15.072 1.00 93.75 177 LEU A N 1
ATOM 1386 C CA . LEU A 1 177 ? 14.132 -2.394 15.155 1.00 93.75 177 LEU A CA 1
ATOM 1387 C C . LEU A 1 177 ? 14.525 -3.826 14.763 1.00 93.75 177 LEU A C 1
ATOM 1389 O O . LEU A 1 177 ? 13.759 -4.755 14.994 1.00 93.75 177 LEU A O 1
ATOM 1393 N N . GLU A 1 178 ? 15.701 -4.014 14.156 1.00 92.81 178 GLU A N 1
ATOM 1394 C CA . GLU A 1 178 ? 16.222 -5.343 13.802 1.00 92.81 178 GLU A CA 1
ATOM 1395 C C . GLU A 1 178 ? 16.745 -6.119 15.023 1.00 92.81 178 GLU A C 1
ATOM 1397 O O . GLU A 1 178 ? 17.003 -7.318 14.922 1.00 92.81 178 GLU A O 1
ATOM 1402 N N . ASP A 1 179 ? 16.900 -5.458 16.176 1.00 95.25 179 ASP A N 1
ATOM 1403 C CA . ASP A 1 179 ? 17.170 -6.107 17.458 1.00 95.25 179 ASP A CA 1
ATOM 1404 C C . ASP A 1 179 ? 15.897 -6.088 18.325 1.00 95.25 179 ASP A C 1
ATOM 1406 O O . ASP A 1 179 ? 15.566 -5.051 18.904 1.00 95.25 179 ASP A O 1
ATOM 1410 N N . PRO A 1 180 ? 15.189 -7.227 18.477 1.00 95.06 180 PRO A N 1
ATOM 1411 C CA . PRO A 1 180 ? 13.962 -7.309 19.274 1.00 95.06 180 PRO A CA 1
ATOM 1412 C C . PRO A 1 180 ? 14.143 -6.999 20.768 1.00 95.06 180 PRO A C 1
ATOM 1414 O O . PRO A 1 180 ? 13.156 -6.958 21.502 1.00 95.06 180 PRO A O 1
ATOM 1417 N N . ALA A 1 181 ? 15.381 -6.852 21.251 1.00 96.06 181 ALA A N 1
ATOM 1418 C CA . ALA A 1 181 ? 15.666 -6.417 22.614 1.00 96.06 181 ALA A CA 1
ATOM 1419 C C . ALA A 1 181 ? 15.631 -4.887 22.785 1.00 96.06 181 ALA A C 1
ATOM 1421 O O . ALA A 1 181 ? 15.694 -4.410 23.921 1.00 96.06 181 ALA A O 1
ATOM 1422 N N . ILE A 1 182 ? 15.556 -4.121 21.692 1.00 94.50 182 ILE A N 1
ATOM 1423 C CA . ILE A 1 182 ? 15.551 -2.657 21.707 1.00 94.50 182 ILE A CA 1
ATOM 1424 C C . ILE A 1 182 ? 14.117 -2.138 21.573 1.00 94.50 182 ILE A C 1
ATOM 1426 O O . ILE A 1 182 ? 13.385 -2.502 20.657 1.00 94.50 182 ILE A O 1
ATOM 1430 N N . GLU A 1 183 ? 13.723 -1.248 22.483 1.00 93.88 183 GLU A N 1
ATOM 1431 C CA . GLU A 1 183 ? 12.424 -0.577 22.430 1.00 93.88 183 GLU A CA 1
ATOM 1432 C C . GLU A 1 183 ? 12.382 0.475 21.300 1.00 93.88 183 GLU A C 1
ATOM 1434 O O . GLU A 1 183 ? 13.334 1.250 21.147 1.00 93.88 183 GLU A O 1
ATOM 1439 N N . PRO A 1 184 ? 11.285 0.562 20.522 1.00 93.38 184 PRO A N 1
ATOM 1440 C CA . PRO A 1 184 ? 11.145 1.583 19.491 1.00 93.38 184 PRO A CA 1
ATOM 1441 C C . PRO A 1 184 ? 11.109 3.009 20.056 1.00 93.38 184 PRO A C 1
ATOM 1443 O O . PRO A 1 184 ? 10.413 3.298 21.028 1.00 93.38 184 PRO A O 1
ATOM 1446 N N . ASN A 1 185 ? 11.773 3.948 19.378 1.00 92.12 185 ASN A N 1
ATOM 1447 C CA . ASN A 1 185 ? 11.732 5.358 19.767 1.00 92.12 185 ASN A CA 1
ATOM 1448 C C . ASN A 1 185 ? 10.337 5.979 19.557 1.00 92.12 185 ASN A C 1
ATOM 1450 O O . ASN A 1 185 ? 9.666 5.725 18.556 1.00 92.12 185 ASN A O 1
ATOM 1454 N N . LYS A 1 186 ? 9.932 6.882 20.459 1.00 91.62 186 LYS A N 1
ATOM 1455 C CA . LYS A 1 186 ? 8.631 7.582 20.421 1.00 91.62 186 LYS A CA 1
ATOM 1456 C C . LYS A 1 186 ? 8.369 8.333 19.107 1.00 91.62 186 LYS A C 1
ATOM 1458 O O . LYS A 1 186 ? 7.237 8.351 18.632 1.00 91.62 186 LYS A O 1
ATOM 1463 N N . ASP A 1 187 ? 9.402 8.911 18.495 1.00 90.31 187 ASP A N 1
ATOM 1464 C CA . ASP A 1 187 ? 9.323 9.656 17.227 1.00 90.31 187 ASP A CA 1
ATOM 1465 C C . ASP A 1 187 ? 9.168 8.760 15.983 1.00 90.31 187 ASP A C 1
ATOM 1467 O O . ASP A 1 187 ? 8.933 9.251 14.873 1.00 90.31 187 ASP A O 1
ATOM 1471 N N . MET A 1 188 ? 9.270 7.437 16.149 1.00 93.19 188 MET A N 1
ATOM 1472 C CA . MET A 1 188 ? 8.979 6.477 15.092 1.00 93.19 188 MET A CA 1
ATOM 1473 C C . MET A 1 188 ? 7.501 6.529 14.698 1.00 93.19 188 MET A C 1
ATOM 1475 O O . MET A 1 188 ? 7.200 6.479 13.504 1.00 93.19 188 MET A O 1
ATOM 1479 N N . TYR A 1 189 ? 6.597 6.631 15.677 1.00 94.56 189 TYR A N 1
ATOM 1480 C CA . TYR A 1 189 ? 5.152 6.544 15.483 1.00 94.56 189 TYR A CA 1
ATOM 1481 C C . TYR A 1 189 ? 4.591 7.821 14.847 1.00 94.56 189 TYR A C 1
ATOM 1483 O O . TYR A 1 189 ? 4.648 8.897 15.432 1.00 94.56 189 TYR A O 1
ATOM 1491 N N . LEU A 1 190 ? 4.005 7.697 13.649 1.00 94.19 190 LEU A N 1
ATOM 1492 C CA . LEU A 1 190 ? 3.462 8.844 12.899 1.00 94.19 190 LEU A CA 1
ATOM 1493 C C . LEU A 1 190 ? 1.930 8.862 12.789 1.00 94.19 190 LEU A C 1
ATOM 1495 O O . LEU A 1 190 ? 1.371 9.827 12.274 1.00 94.19 190 LEU A O 1
ATOM 1499 N N . MET A 1 191 ? 1.252 7.788 13.204 1.00 95.25 191 MET A N 1
ATOM 1500 C CA . MET A 1 191 ? -0.212 7.666 13.111 1.00 95.25 191 MET A CA 1
ATOM 1501 C C . MET A 1 191 ? -0.926 7.806 14.455 1.00 95.25 191 MET A C 1
ATOM 1503 O O . MET A 1 191 ? -2.137 7.999 14.466 1.00 95.25 191 MET A O 1
ATOM 1507 N N . SER A 1 192 ? -0.206 7.721 15.575 1.00 96.94 192 SER A N 1
ATOM 1508 C CA . SER A 1 192 ? -0.785 7.881 16.905 1.00 96.94 192 SER A CA 1
ATOM 1509 C C . SER A 1 192 ? 0.148 8.626 17.843 1.00 96.94 192 SER A C 1
ATOM 1511 O O . SER A 1 192 ? 1.373 8.468 17.777 1.00 96.94 192 SER A O 1
ATOM 1513 N N . VAL A 1 193 ? -0.442 9.421 18.736 1.00 96.88 193 VAL A N 1
ATOM 1514 C CA . VAL A 1 193 ? 0.284 10.018 19.859 1.00 96.88 193 VAL A CA 1
ATOM 1515 C C . VAL A 1 193 ? 0.767 8.925 20.798 1.00 96.88 193 VAL A C 1
ATOM 1517 O O . VAL A 1 193 ? 0.309 7.780 20.744 1.00 96.88 193 VAL A O 1
ATOM 1520 N N . ASP A 1 194 ? 1.729 9.265 21.642 1.00 96.31 194 ASP A N 1
ATOM 1521 C CA . ASP A 1 194 ? 2.101 8.356 22.710 1.00 96.31 194 ASP A CA 1
ATOM 1522 C C . ASP A 1 194 ? 0.948 8.206 23.708 1.00 96.31 194 ASP A C 1
ATOM 1524 O O . ASP A 1 194 ? 0.298 9.212 23.993 1.00 96.31 194 ASP A O 1
ATOM 1528 N N . PRO A 1 195 ? 0.661 7.000 24.236 1.00 95.38 195 PRO A N 1
ATOM 1529 C CA . PRO A 1 195 ? -0.360 6.840 25.267 1.00 95.38 195 PRO A CA 1
ATOM 1530 C C . PRO A 1 195 ? -0.181 7.787 26.463 1.00 95.38 195 PRO A C 1
ATOM 1532 O O . PRO A 1 195 ? -1.178 8.200 27.047 1.00 95.38 195 PRO A O 1
ATOM 1535 N N . GLU A 1 196 ? 1.053 8.181 26.797 1.00 95.94 196 GLU A N 1
ATOM 1536 C CA . GLU A 1 196 ? 1.327 9.170 27.852 1.00 95.94 196 GLU A CA 1
ATOM 1537 C C . GLU A 1 196 ? 0.949 10.613 27.465 1.00 95.94 196 GLU A C 1
ATOM 1539 O O . GLU A 1 196 ? 0.706 11.439 28.343 1.00 95.94 196 GLU A O 1
ATOM 1544 N N . ASP A 1 197 ? 0.870 10.920 26.167 1.00 96.50 197 ASP A N 1
ATOM 1545 C CA . ASP A 1 197 ? 0.459 12.230 25.640 1.00 96.50 197 ASP A CA 1
ATOM 1546 C C . ASP A 1 197 ? -1.031 12.270 25.240 1.00 96.50 197 ASP A C 1
ATOM 1548 O O . ASP A 1 197 ? -1.522 13.299 24.762 1.00 96.50 197 ASP A O 1
ATOM 1552 N N . ALA A 1 198 ? -1.753 11.153 25.374 1.00 97.44 198 ALA A N 1
ATOM 1553 C CA . ALA A 1 198 ? -3.163 11.063 25.016 1.00 97.44 198 ALA A CA 1
ATOM 1554 C C . ALA A 1 198 ? -4.041 11.946 25.935 1.00 97.44 198 ALA A C 1
ATOM 1556 O O . ALA A 1 198 ? -3.678 12.223 27.082 1.00 97.44 198 ALA A O 1
ATOM 1557 N N . PRO A 1 199 ? -5.220 12.404 25.467 1.00 98.12 199 PRO A N 1
ATOM 1558 C CA . PRO A 1 199 ? -6.147 13.162 26.300 1.00 98.12 199 PRO A CA 1
ATOM 1559 C C . PRO A 1 199 ? -6.529 12.420 27.588 1.00 98.12 199 PRO A C 1
ATOM 1561 O O . PRO A 1 199 ? -6.847 11.236 27.567 1.00 98.12 199 PRO A O 1
ATOM 1564 N N . ASN A 1 200 ? -6.605 13.153 28.701 1.00 97.56 200 ASN A N 1
ATOM 1565 C CA . ASN A 1 200 ? -7.068 12.606 29.985 1.00 97.56 200 ASN A CA 1
ATOM 1566 C C . ASN A 1 200 ? -8.587 12.342 30.031 1.00 97.56 200 ASN A C 1
ATOM 1568 O O . ASN A 1 200 ? -9.075 11.711 30.967 1.00 97.56 200 ASN A O 1
ATOM 1572 N N . GLU A 1 201 ? -9.345 12.853 29.057 1.00 97.31 201 GLU A N 1
ATOM 1573 C CA . GLU A 1 201 ? -10.789 12.647 28.959 1.00 97.31 201 GLU A CA 1
ATOM 1574 C C . GLU A 1 201 ? -11.110 11.556 27.927 1.00 97.31 201 GLU A C 1
ATOM 1576 O O . GLU A 1 201 ? -10.647 11.645 26.785 1.00 97.31 201 GLU A O 1
ATOM 1581 N N . PRO A 1 202 ? -11.923 10.544 28.287 1.00 96.50 202 PRO A N 1
ATOM 1582 C CA . PRO A 1 202 ? -12.306 9.499 27.350 1.00 96.50 202 PRO A CA 1
ATOM 1583 C C . PRO A 1 202 ? -13.245 10.042 26.270 1.00 96.50 202 PRO A C 1
ATOM 1585 O O . PRO A 1 202 ? -14.157 10.825 26.543 1.00 96.50 202 PRO A O 1
ATOM 1588 N N . GLU A 1 203 ? -13.078 9.548 25.047 1.00 97.69 203 GLU A N 1
ATOM 1589 C CA . GLU A 1 203 ? -13.952 9.854 23.917 1.00 97.69 203 GLU A CA 1
ATOM 1590 C C . GLU A 1 203 ? -14.830 8.640 23.588 1.00 97.69 203 GLU A C 1
ATOM 1592 O O . GLU A 1 203 ? -14.335 7.545 23.314 1.00 97.69 203 GLU A O 1
ATOM 1597 N N . TYR A 1 204 ? -16.152 8.815 23.640 1.00 97.94 204 TYR A N 1
ATOM 1598 C CA . TYR A 1 204 ? -17.100 7.747 23.326 1.00 97.94 204 TYR A CA 1
ATOM 1599 C C . TYR A 1 204 ? -17.389 7.722 21.828 1.00 97.94 204 TYR A C 1
ATOM 1601 O O . TYR A 1 204 ? -17.941 8.675 21.282 1.00 97.94 204 TYR A O 1
ATOM 1609 N N . VAL A 1 205 ? -17.072 6.599 21.184 1.00 98.00 205 VAL A N 1
ATOM 1610 C CA . VAL A 1 205 ? -17.273 6.404 19.744 1.00 98.00 205 VAL A CA 1
ATOM 1611 C C . VAL A 1 205 ? -18.358 5.364 19.505 1.00 98.00 205 VAL A C 1
ATOM 1613 O O . VAL A 1 205 ? -18.293 4.247 20.021 1.00 98.00 205 VAL A O 1
ATOM 1616 N N . LYS A 1 206 ? -19.354 5.704 18.683 1.00 98.50 206 LYS A N 1
ATOM 1617 C CA . LYS A 1 206 ? -20.378 4.756 18.223 1.00 98.50 206 LYS A CA 1
ATOM 1618 C C . LYS A 1 206 ? -20.129 4.380 16.769 1.00 98.50 206 LYS A C 1
ATOM 1620 O O . LYS A 1 206 ? -20.337 5.200 15.881 1.00 98.50 206 LYS A O 1
ATOM 1625 N N . VAL A 1 207 ? -19.771 3.123 16.520 1.00 98.38 207 VAL A N 1
ATOM 1626 C CA . VAL A 1 207 ? -19.637 2.583 15.159 1.00 98.38 207 VAL A CA 1
ATOM 1627 C C . VAL A 1 207 ? -20.913 1.835 14.782 1.00 98.38 207 VAL A C 1
ATOM 1629 O O . VAL A 1 207 ? -21.333 0.907 15.473 1.00 98.38 207 VAL A O 1
ATOM 1632 N N . GLY A 1 208 ? -21.557 2.257 13.697 1.00 98.38 208 GLY A N 1
ATOM 1633 C CA . GLY A 1 208 ? -22.703 1.552 13.125 1.00 98.38 208 GLY A CA 1
ATOM 1634 C C . GLY A 1 208 ? -22.229 0.425 12.220 1.00 98.38 208 GLY A C 1
ATOM 1635 O O . GLY A 1 208 ? -21.374 0.652 11.366 1.00 98.38 208 GLY A O 1
ATOM 1636 N N . ILE A 1 209 ? -22.787 -0.772 12.403 1.00 97.81 209 ILE A N 1
ATOM 1637 C CA . ILE A 1 209 ? -22.439 -1.975 11.642 1.00 97.81 209 ILE A CA 1
ATOM 1638 C C . ILE A 1 209 ? -23.682 -2.494 10.914 1.00 97.81 209 ILE A C 1
ATOM 1640 O O . ILE A 1 209 ? -24.729 -2.682 11.533 1.00 97.81 209 ILE A O 1
ATOM 1644 N N . VAL A 1 210 ? -23.551 -2.797 9.622 1.00 96.94 210 VAL A N 1
ATOM 1645 C CA . VAL A 1 210 ? -24.572 -3.484 8.816 1.00 96.94 210 VAL A CA 1
ATOM 1646 C C . VAL A 1 210 ? -23.914 -4.662 8.107 1.00 96.94 210 VAL A C 1
ATOM 1648 O O . VAL A 1 210 ? -22.877 -4.512 7.470 1.00 96.94 210 VAL A O 1
ATOM 1651 N N . ALA A 1 211 ? -24.493 -5.859 8.245 1.00 94.00 211 ALA A N 1
ATOM 1652 C CA . ALA A 1 211 ? -23.967 -7.096 7.649 1.00 94.00 211 ALA A CA 1
ATOM 1653 C C . ALA A 1 211 ? -22.471 -7.368 7.953 1.00 94.00 211 ALA A C 1
ATOM 1655 O O . ALA A 1 211 ? -21.737 -7.907 7.123 1.00 94.00 211 ALA A O 1
ATOM 1656 N N . GLY A 1 212 ? -22.023 -6.991 9.156 1.00 93.56 212 GLY A N 1
ATOM 1657 C CA . GLY A 1 212 ? -20.642 -7.174 9.613 1.00 93.56 212 GLY A CA 1
ATOM 1658 C C . GLY A 1 212 ? -19.647 -6.124 9.111 1.00 93.56 212 GLY A C 1
ATOM 1659 O O . GLY A 1 212 ? -18.458 -6.280 9.367 1.00 93.56 212 GLY A O 1
ATOM 1660 N N . LEU A 1 213 ? -20.104 -5.073 8.421 1.00 95.94 213 LEU A N 1
ATOM 1661 C CA . LEU A 1 213 ? -19.260 -3.989 7.915 1.00 95.94 213 LEU A CA 1
ATOM 1662 C C . LEU A 1 213 ? -19.614 -2.648 8.570 1.00 95.94 213 LEU A C 1
ATOM 1664 O O . LEU A 1 213 ? -20.801 -2.385 8.794 1.00 95.94 213 LEU A O 1
ATOM 1668 N N . PRO A 1 214 ? -18.624 -1.791 8.871 1.00 97.19 214 PRO A N 1
ATOM 1669 C CA . PRO A 1 214 ? -18.886 -0.466 9.406 1.00 97.19 214 PRO A CA 1
ATOM 1670 C C . PRO A 1 214 ? -19.449 0.469 8.331 1.00 97.19 214 PRO A C 1
ATOM 1672 O O . PRO A 1 214 ? -18.966 0.499 7.202 1.00 97.19 214 PRO A O 1
ATOM 1675 N N . VAL A 1 215 ? -20.483 1.228 8.700 1.00 98.00 215 VAL A N 1
ATOM 1676 C CA . VAL A 1 215 ? -21.208 2.146 7.799 1.00 98.00 215 VAL A CA 1
ATOM 1677 C C . VAL A 1 215 ? -21.327 3.575 8.335 1.00 98.00 215 VAL A C 1
ATOM 1679 O O . VAL A 1 215 ? -21.600 4.498 7.572 1.00 98.00 215 VAL A O 1
ATOM 1682 N N . SER A 1 216 ? -21.131 3.785 9.640 1.00 98.50 216 SER A N 1
ATOM 1683 C CA . SER A 1 216 ? -21.257 5.110 10.259 1.00 98.50 216 SER A CA 1
ATOM 1684 C C . SER A 1 216 ? -20.375 5.269 11.492 1.00 98.50 216 SER A C 1
ATOM 1686 O O . SER A 1 216 ? -20.199 4.300 12.235 1.00 98.50 216 SER A O 1
ATOM 1688 N N . VAL A 1 217 ? -19.949 6.498 11.782 1.00 98.56 217 VAL A N 1
ATOM 1689 C CA . VAL A 1 217 ? -19.272 6.890 13.031 1.00 98.56 217 VAL A CA 1
ATOM 1690 C C . VAL A 1 217 ? -20.095 7.987 13.698 1.00 98.56 217 VAL A C 1
ATOM 1692 O O . VAL A 1 217 ? -20.545 8.921 13.044 1.00 98.56 217 VAL A O 1
ATOM 1695 N N . ASN A 1 218 ? -20.387 7.838 14.991 1.00 98.00 218 ASN A N 1
ATOM 1696 C CA . ASN A 1 218 ? -21.176 8.784 15.790 1.00 98.00 218 ASN A CA 1
ATOM 1697 C C . ASN A 1 218 ? -22.532 9.161 15.160 1.00 98.00 218 ASN A C 1
ATOM 1699 O O . ASN A 1 218 ? -23.022 10.278 15.296 1.00 98.00 218 ASN A O 1
ATOM 1703 N N . GLY A 1 219 ? -23.161 8.193 14.481 1.00 97.44 219 GLY A N 1
ATOM 1704 C CA . GLY A 1 219 ? -24.456 8.360 13.813 1.00 97.44 219 GLY A CA 1
ATOM 1705 C C . GLY A 1 219 ? -24.395 9.018 12.431 1.00 97.44 219 GLY A C 1
ATOM 1706 O O . GLY A 1 219 ? -25.438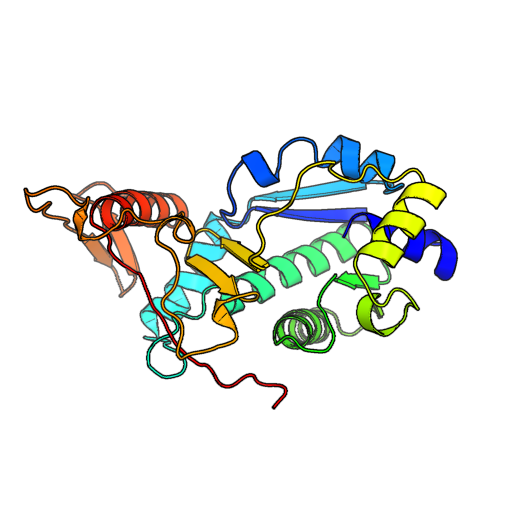 9.157 11.798 1.00 97.44 219 GLY A O 1
ATOM 1707 N N . LYS A 1 220 ? -23.207 9.388 11.943 1.00 98.25 220 LYS A N 1
ATOM 1708 C CA . LYS A 1 220 ? -22.987 9.935 10.601 1.00 98.25 220 LYS A CA 1
ATOM 1709 C C . LYS A 1 220 ? -22.569 8.824 9.641 1.00 98.25 220 LYS A C 1
ATOM 1711 O O . LYS A 1 220 ? -21.552 8.170 9.865 1.00 98.25 220 LYS A O 1
ATOM 1716 N N . GLU A 1 221 ? -23.346 8.608 8.582 1.00 98.38 221 GLU A N 1
ATOM 1717 C CA . GLU A 1 221 ? -22.972 7.699 7.492 1.00 98.38 221 GLU A CA 1
ATOM 1718 C C . GLU A 1 221 ? -21.790 8.266 6.696 1.00 98.38 221 GLU A C 1
ATOM 1720 O O . GLU A 1 221 ? -21.729 9.466 6.416 1.00 98.38 221 GLU A O 1
ATOM 1725 N N . LEU A 1 222 ? -20.837 7.400 6.355 1.00 98.31 222 LEU A N 1
ATOM 1726 C CA . LEU A 1 222 ? -19.583 7.765 5.695 1.00 98.31 222 LEU A CA 1
ATOM 1727 C C . LEU A 1 222 ? -19.243 6.737 4.615 1.00 98.31 222 LEU A C 1
ATOM 1729 O O . LEU A 1 222 ? -19.612 5.566 4.720 1.00 98.31 222 LEU A O 1
ATOM 1733 N N . SER A 1 223 ? -18.497 7.161 3.593 1.00 98.44 223 SER A N 1
ATOM 1734 C CA . SER A 1 223 ? -17.880 6.215 2.662 1.00 98.44 223 SER A CA 1
ATOM 1735 C C . SER A 1 223 ? -16.829 5.357 3.382 1.00 98.44 223 SER A C 1
ATOM 1737 O O . SER A 1 223 ? -16.270 5.812 4.385 1.00 98.44 223 SER A O 1
ATOM 1739 N N . PRO A 1 224 ? -16.523 4.140 2.898 1.00 98.38 224 PRO A N 1
ATOM 1740 C CA . PRO A 1 224 ? -15.510 3.272 3.495 1.00 98.38 224 PRO A CA 1
ATOM 1741 C C . PRO A 1 224 ? -14.183 3.975 3.809 1.00 98.38 224 PRO A C 1
ATOM 1743 O O . PRO A 1 224 ? -13.705 3.887 4.943 1.00 98.38 224 PRO A O 1
ATOM 1746 N N . ALA A 1 225 ? -13.609 4.719 2.856 1.00 98.31 225 ALA A N 1
ATOM 1747 C CA . ALA A 1 225 ? -12.338 5.406 3.094 1.00 98.31 225 ALA A CA 1
ATOM 1748 C C . ALA A 1 225 ? -12.469 6.539 4.121 1.00 98.31 225 ALA A C 1
ATOM 1750 O O . ALA A 1 225 ? -11.631 6.666 5.013 1.00 98.31 225 ALA A O 1
ATOM 1751 N N . SER A 1 226 ? -13.539 7.332 4.045 1.00 98.38 226 SER A N 1
ATOM 1752 C CA . SER A 1 226 ? -13.765 8.441 4.982 1.00 98.38 226 SER A CA 1
ATOM 1753 C C . SER A 1 226 ? -14.028 7.940 6.403 1.00 98.38 226 SER A C 1
ATOM 1755 O O . SER A 1 226 ? -13.521 8.513 7.362 1.00 98.38 226 SER A O 1
ATOM 1757 N N . LEU A 1 227 ? -14.761 6.832 6.540 1.00 98.56 227 LEU A N 1
ATOM 1758 C CA . LEU A 1 227 ? -15.007 6.162 7.813 1.00 98.56 227 LEU A CA 1
ATOM 1759 C C . LEU A 1 227 ? -13.701 5.710 8.465 1.00 98.56 227 LEU A C 1
ATOM 1761 O O . LEU A 1 227 ? -13.480 5.956 9.649 1.00 98.56 227 LEU A O 1
ATOM 1765 N N . LEU A 1 228 ? -12.835 5.048 7.693 1.00 97.94 228 LEU A N 1
ATOM 1766 C CA . LEU A 1 228 ? -11.552 4.570 8.197 1.00 97.94 228 LEU A CA 1
ATOM 1767 C C . LEU A 1 228 ? -10.620 5.733 8.565 1.00 97.94 228 LEU A C 1
ATOM 1769 O O . LEU A 1 228 ? -9.955 5.678 9.595 1.00 97.94 228 LEU A O 1
ATOM 1773 N N . ALA A 1 229 ? -10.603 6.799 7.761 1.00 97.94 229 ALA A N 1
ATOM 1774 C CA . ALA A 1 229 ? -9.835 8.005 8.054 1.00 97.94 229 ALA A CA 1
ATOM 1775 C C . ALA A 1 229 ? -10.281 8.669 9.369 1.00 97.94 229 ALA A C 1
ATOM 1777 O O . ALA A 1 229 ? -9.434 8.993 10.198 1.00 97.94 229 ALA A O 1
ATOM 1778 N N . GLU A 1 230 ? -11.594 8.806 9.588 1.00 98.44 230 GLU A N 1
ATOM 1779 C CA . GLU A 1 230 ? -12.157 9.387 10.815 1.00 98.44 230 GLU A CA 1
ATOM 1780 C C . GLU A 1 230 ? -11.808 8.536 12.049 1.00 98.44 230 GLU A C 1
ATOM 1782 O O . GLU A 1 230 ? -11.378 9.064 13.074 1.00 98.44 230 GLU A O 1
ATOM 1787 N N . LEU A 1 231 ? -11.890 7.204 11.945 1.00 98.19 231 LEU A N 1
ATOM 1788 C CA . LEU A 1 231 ? -11.480 6.308 13.033 1.00 98.19 231 LEU A CA 1
ATOM 1789 C C . LEU A 1 231 ? -9.970 6.340 13.304 1.00 98.19 231 LEU A C 1
ATOM 1791 O O . LEU A 1 231 ? -9.574 6.237 14.464 1.00 98.19 231 LEU A O 1
ATOM 1795 N N . ASN A 1 232 ? -9.131 6.499 12.276 1.00 98.00 232 ASN A N 1
ATOM 1796 C CA . ASN A 1 232 ? -7.688 6.673 12.457 1.00 98.00 232 ASN A CA 1
ATOM 1797 C C . ASN A 1 232 ? -7.358 7.977 13.185 1.00 98.00 232 ASN A C 1
ATOM 1799 O O . ASN A 1 232 ? -6.464 7.981 14.025 1.00 98.00 232 ASN A O 1
ATOM 1803 N N . GLU A 1 233 ? -8.059 9.073 12.889 1.00 97.75 233 GLU A N 1
ATOM 1804 C CA . GLU A 1 233 ? -7.857 10.351 13.580 1.00 97.75 233 GLU A CA 1
ATOM 1805 C C . GLU A 1 233 ? -8.223 10.236 15.063 1.00 97.75 233 GLU A C 1
ATOM 1807 O O . GLU A 1 233 ? -7.415 10.575 15.933 1.00 97.75 233 GLU A O 1
ATOM 1812 N N . ILE A 1 234 ? -9.403 9.680 15.358 1.00 98.25 234 ILE A N 1
ATOM 1813 C CA . ILE A 1 234 ? -9.858 9.470 16.737 1.00 98.25 234 ILE A CA 1
ATOM 1814 C C . ILE A 1 234 ? -8.914 8.505 17.466 1.00 98.25 234 ILE A C 1
ATOM 1816 O O . ILE A 1 234 ? -8.403 8.824 18.537 1.00 98.25 234 ILE A O 1
ATOM 1820 N N . GLY A 1 235 ? -8.632 7.336 16.888 1.00 97.94 235 GLY A N 1
ATOM 1821 C CA . GLY A 1 235 ? -7.758 6.336 17.504 1.00 97.94 235 GLY A CA 1
ATOM 1822 C C . GLY A 1 235 ? -6.331 6.846 17.701 1.00 97.94 235 GLY A C 1
ATOM 1823 O O . GLY A 1 235 ? -5.748 6.666 18.771 1.00 97.94 235 GLY A O 1
ATOM 1824 N N . GLY A 1 236 ? -5.795 7.545 16.702 1.00 97.88 236 GLY A N 1
ATOM 1825 C CA . GLY A 1 236 ? -4.462 8.130 16.728 1.00 97.88 236 GLY A CA 1
ATOM 1826 C C . GLY A 1 236 ? -4.296 9.164 17.836 1.00 97.88 236 GLY A C 1
ATOM 1827 O O . GLY A 1 236 ? -3.304 9.122 18.561 1.00 97.88 236 GLY A O 1
ATOM 1828 N N . LYS A 1 237 ? -5.291 10.038 18.030 1.00 98.19 237 LYS A N 1
ATOM 1829 C CA . LYS A 1 237 ? -5.337 11.019 19.128 1.00 98.19 237 LYS A CA 1
ATOM 1830 C C . LYS A 1 237 ? -5.323 10.369 20.517 1.00 98.19 237 LYS A C 1
ATOM 1832 O O . LYS A 1 237 ? -4.835 10.986 21.454 1.00 98.19 237 LYS A O 1
ATOM 1837 N N . HIS A 1 238 ? -5.829 9.144 20.651 1.00 98.25 238 HIS A N 1
ATOM 1838 C CA . HIS A 1 238 ? -5.894 8.399 21.918 1.00 98.25 238 HIS A CA 1
ATOM 1839 C C . HIS A 1 238 ? -4.822 7.300 22.042 1.00 98.25 238 HIS A C 1
ATOM 1841 O O . HIS A 1 238 ? -4.938 6.411 22.881 1.00 98.25 238 HIS A O 1
ATOM 1847 N N . GLY A 1 239 ? -3.780 7.323 21.202 1.00 97.06 239 GLY A N 1
ATOM 1848 C CA . GLY A 1 239 ? -2.655 6.378 21.286 1.00 97.06 239 GLY A CA 1
ATOM 1849 C C . GLY A 1 239 ? -2.989 4.929 20.902 1.00 97.06 239 GLY A C 1
ATOM 1850 O O . GLY A 1 239 ? -2.223 4.012 21.199 1.00 97.06 239 GLY A O 1
ATOM 1851 N N . ILE A 1 240 ? -4.123 4.693 20.238 1.00 97.44 240 ILE A N 1
ATOM 1852 C CA . ILE A 1 240 ? -4.622 3.352 19.907 1.00 97.44 240 ILE A CA 1
ATOM 1853 C C . ILE A 1 240 ? -3.880 2.774 18.691 1.00 97.44 240 ILE A C 1
ATOM 1855 O O . ILE A 1 240 ? -3.520 3.489 17.758 1.00 97.44 240 ILE A O 1
ATOM 1859 N N . GLY A 1 241 ? -3.697 1.447 18.680 1.00 94.62 241 GLY A N 1
ATOM 1860 C CA . GLY A 1 241 ? -3.309 0.698 17.478 1.00 94.62 241 GLY A CA 1
ATOM 1861 C C . GLY A 1 241 ? -1.807 0.488 17.276 1.00 94.62 241 GLY A C 1
ATOM 1862 O O . GLY A 1 241 ? -1.400 0.054 16.200 1.00 94.62 241 GLY A O 1
ATOM 1863 N N . ARG A 1 242 ? -0.973 0.760 18.289 1.00 95.50 242 ARG A N 1
ATOM 1864 C CA . ARG A 1 242 ? 0.456 0.412 18.259 1.00 95.50 242 ARG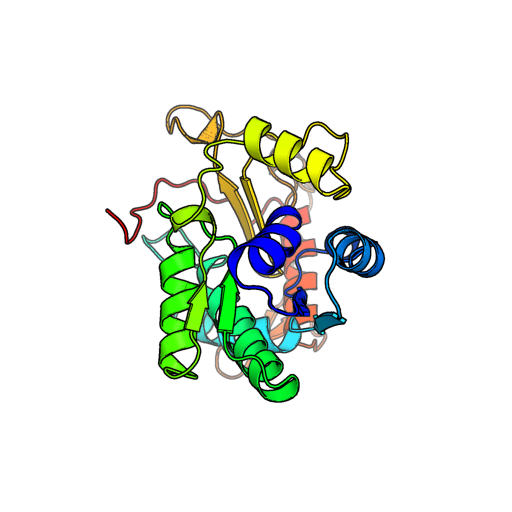 A CA 1
ATOM 1865 C C . ARG A 1 242 ? 0.639 -1.092 18.483 1.00 95.50 242 ARG A C 1
ATOM 1867 O O . ARG A 1 242 ? 0.121 -1.643 19.452 1.00 95.50 242 ARG A O 1
ATOM 1874 N N . VAL A 1 243 ? 1.371 -1.747 17.585 1.00 94.94 243 VAL A N 1
ATOM 1875 C CA . VAL A 1 243 ? 1.688 -3.179 17.654 1.00 94.94 243 VAL A CA 1
ATOM 1876 C C . VAL A 1 243 ? 3.180 -3.361 17.415 1.00 94.94 243 VAL A C 1
ATOM 1878 O O . VAL A 1 243 ? 3.704 -2.847 16.432 1.00 94.94 243 VAL A O 1
ATOM 1881 N N . ASP A 1 244 ? 3.819 -4.126 18.297 1.00 95.19 244 ASP A N 1
ATOM 1882 C CA . ASP A 1 244 ? 5.208 -4.566 18.175 1.00 95.19 244 ASP A CA 1
ATOM 1883 C C . ASP A 1 244 ? 5.262 -6.104 18.124 1.00 95.19 244 ASP A C 1
ATOM 1885 O O . ASP A 1 244 ? 4.605 -6.815 18.916 1.00 95.19 244 ASP A O 1
ATOM 1889 N N . MET A 1 245 ? 5.981 -6.630 17.131 1.00 95.00 245 MET A N 1
ATOM 1890 C CA . MET A 1 245 ? 6.110 -8.061 16.898 1.00 95.00 245 MET A CA 1
ATOM 1891 C C . MET A 1 245 ? 7.334 -8.451 16.075 1.00 95.00 245 MET A C 1
ATOM 1893 O O . MET A 1 245 ? 7.738 -7.762 15.146 1.00 95.00 245 MET A O 1
ATOM 1897 N N . VAL A 1 246 ? 7.806 -9.666 16.352 1.00 95.50 246 VAL A N 1
ATOM 1898 C CA . VAL A 1 246 ? 8.590 -10.473 15.419 1.00 95.50 246 VAL A CA 1
ATOM 1899 C C . VAL A 1 246 ? 7.610 -11.327 14.616 1.00 95.50 246 VAL A C 1
ATOM 1901 O O . VAL A 1 246 ? 6.730 -11.957 15.209 1.00 95.50 246 VAL A O 1
ATOM 1904 N N . GLU A 1 247 ? 7.751 -11.335 13.292 1.00 94.75 247 GLU A N 1
ATOM 1905 C CA . GLU A 1 247 ? 6.892 -12.097 12.383 1.00 94.75 247 GLU A CA 1
ATOM 1906 C C . GLU A 1 247 ? 7.684 -13.134 11.583 1.00 94.75 247 GLU A C 1
ATOM 1908 O O . GLU A 1 247 ? 8.849 -12.913 11.246 1.00 94.75 247 GLU A O 1
ATOM 1913 N N . ASN A 1 248 ? 7.045 -14.246 11.222 1.00 95.50 248 ASN A N 1
ATOM 1914 C CA . ASN A 1 248 ? 7.621 -15.176 10.251 1.00 95.50 248 ASN A CA 1
ATOM 1915 C C . ASN A 1 248 ? 7.329 -14.689 8.827 1.00 95.50 248 ASN A C 1
ATOM 1917 O O . ASN A 1 248 ? 6.172 -14.450 8.469 1.00 95.50 248 ASN A O 1
ATOM 1921 N N . ARG A 1 249 ? 8.359 -14.559 7.986 1.00 94.00 249 ARG A N 1
ATOM 1922 C CA . ARG A 1 249 ? 8.181 -14.223 6.566 1.00 94.00 249 ARG A CA 1
ATOM 1923 C C . ARG A 1 249 ? 7.890 -15.484 5.752 1.00 94.00 249 ARG A C 1
ATOM 1925 O O . ARG A 1 249 ? 8.255 -16.594 6.121 1.00 94.00 249 ARG A O 1
ATOM 1932 N N . LEU A 1 250 ? 7.235 -15.312 4.604 1.00 93.44 250 LEU A N 1
ATOM 1933 C CA . LEU A 1 250 ? 6.948 -16.420 3.686 1.00 93.44 250 LEU A CA 1
ATOM 1934 C C . LEU A 1 250 ? 8.230 -17.001 3.073 1.00 93.44 250 LEU A C 1
ATOM 1936 O O . LEU A 1 250 ? 8.269 -18.167 2.696 1.00 93.44 250 LEU A O 1
ATOM 1940 N N . VAL A 1 251 ? 9.264 -16.172 2.947 1.00 89.81 251 VAL A N 1
ATOM 1941 C CA . VAL A 1 251 ? 10.528 -16.509 2.280 1.00 89.81 251 VAL A CA 1
ATOM 1942 C C . VAL A 1 251 ? 11.504 -17.307 3.160 1.00 89.81 251 VAL A C 1
ATOM 1944 O O . VAL A 1 251 ? 12.638 -17.528 2.737 1.00 89.81 251 VAL A O 1
ATOM 1947 N N . GLY A 1 252 ? 11.054 -17.768 4.333 1.00 88.81 252 GLY A N 1
ATOM 1948 C CA . GLY A 1 252 ? 11.885 -18.380 5.377 1.00 88.81 252 GLY A CA 1
ATOM 1949 C C . GLY A 1 252 ? 12.464 -17.350 6.335 1.00 88.81 252 GLY A C 1
ATOM 1950 O O . GLY A 1 252 ? 13.351 -17.767 7.108 1.00 88.81 252 GLY A O 1
#

pLDDT: mean 93.87, std 6.93, range [52.28, 98.69]

Organism: Gentiana triflora (NCBI:txid55190)

InterPro domains:
  IPR001518 Argininosuccinate synthase [PTHR11587] (1-252)
  IPR001518 Argininosuccinate synthase [TIGR00032] (1-252)
  IPR014729 Rossmann-like alpha/beta/alpha sandwich fold [G3DSA:3.40.50.620] (1-161)
  IPR018223 Argininosuccinate synthase, conserved site [PS00565] (103-114)
  IPR023434 Argininosuccinate synthase, type 1 subfamily [cd01999] (1-252)
  IPR024074 Argininosuccinate synthetase, catalytic/multimerisation domain body [G3DSA:3.90.1260.10] (162-252)
  IPR024074 Argininosuccinate synthetase, catalytic/multimerisation domain body [SSF69864] (161-252)
  IPR048267 Arginosuccinate synthase-like, N-terminal domain [PF00764] (1-152)
  IPR048268 Arginosuccinate synthase C-terminal domain [PF20979] (161-252)

Foldseek 3Di:
DLLVLVVCCVPVVDAAEAEEEAQAQDVVVVPCVQVLCVQSPHPYYYYYHCNLVLLPVFLQVCLLVVPDAPNFHSCVVLSVQLSRLVVQLVVCVVVVNQADEDADAPVAQSVVSNVVSNCVNPVRHHYDHCNVPDPQPDPVSSVVSCVVSSRDDDPDPPPQWDWDDGLQDIDTDHDQLVDVVDDDDQVVDDQAHAQVQADPDDDDWDFDDDPSGTQDIPPHGDRSSVVSNVVSNVCRSNNHDDTRDDHDGPVD

Sequence (252 aa):
TSVIVPWLRENYGCEVVCFTADVGQGIQELDGLEDKAKASGACQLVVKDLKEEFVKDYIFPCLRAGAIYERKYLLGTSMARPVIAKAMVEVAKEVGADAVSHGCTGKGNDQVRFELTFFALDPKLSVVAPWREWDITGREDAIEYAKRHNVPVPVTKKSIYSRDRNLWHLSHEGDILEDPAIEPNKDMYLMSVDPEDAPNEPEYVKVGIVAGLPVSVNGKELSPASLLAELNEIGGKHGIGRVDMVENRLVG

Nearest PDB structures (foldseek):
  1kh2-assembly1_D  TM=9.785E-01  e=5.229E-29  Thermus thermophilus
  7k5z-assembly1_C  TM=9.828E-01  e=2.352E-27  Legionella pneumophila subsp. pneumophila str. Philadelphia 1
  7k5z-assembly1_A  TM=9.799E-01  e=3.786E-27  Legionella pneumophila subsp. pneumophila str. Philadelphia 1
  7k5z-assembly1_D  TM=9.808E-01  e=9.239E-27  Legionella pneumophila subsp. pneumophila str. Philadelphia 1
  1vl2-assembly1_D  TM=9.391E-01  e=5.888E-22  Thermotoga maritima

Mean predicted aligned error: 4.04 Å